Protein AF-A0A7J9H494-F1 (afdb_monomer)

Mean predicted aligned error: 7.49 Å

Secondary structure (DSSP, 8-state):
-HHHHHHH--S--EEEEEGGGS-HHHHHHHHHHHHHHT-EEEEE--PPPTTSPPPSSHHHHHHHHHHTTHHHHS-TT--EEEEE-TT----S-HHHHHH---TT-SEEEPPPP---GGGGGG-GGGSHHHHHHHTTS-TT--SSS-S---TTEEEEEHHHHHHTTHHHHHHHHHHHHTTSTTS-SSTTT-

Structure (mmCIF, N/CA/C/O backbone):
data_AF-A0A7J9H494-F1
#
_entry.id   AF-A0A7J9H494-F1
#
loop_
_atom_site.group_PDB
_atom_site.id
_atom_site.type_symbol
_atom_site.label_atom_id
_atom_site.label_alt_id
_atom_site.label_comp_id
_atom_site.label_asym_id
_atom_site.label_entity_id
_atom_site.label_seq_id
_atom_site.pdbx_PDB_ins_code
_atom_site.Cartn_x
_atom_site.Cartn_y
_atom_site.Cartn_z
_atom_site.occupancy
_atom_site.B_iso_or_equiv
_atom_site.auth_seq_id
_atom_site.auth_comp_id
_atom_site.auth_asym_id
_atom_site.auth_atom_id
_atom_site.pdbx_PDB_model_num
ATOM 1 N N . MET A 1 1 ? 9.469 -13.270 2.041 1.00 92.06 1 MET A N 1
ATOM 2 C CA . MET A 1 1 ? 8.081 -12.801 2.213 1.00 92.06 1 MET A CA 1
ATOM 3 C C . MET A 1 1 ? 7.012 -13.822 1.778 1.00 92.06 1 MET A C 1
ATOM 5 O O . MET A 1 1 ? 6.398 -14.398 2.661 1.00 92.06 1 MET A O 1
ATOM 9 N N . ILE A 1 2 ? 6.796 -14.127 0.485 1.00 93.00 2 ILE A N 1
ATOM 10 C CA . ILE A 1 2 ? 5.638 -14.951 0.027 1.00 93.00 2 ILE A CA 1
ATOM 11 C C . ILE A 1 2 ? 5.542 -16.316 0.732 1.00 93.00 2 ILE A C 1
ATOM 13 O O . ILE A 1 2 ? 4.542 -16.625 1.373 1.00 93.00 2 ILE A O 1
ATOM 17 N N . LEU A 1 3 ? 6.609 -17.118 0.666 1.00 93.19 3 LEU A N 1
ATOM 18 C CA . LEU A 1 3 ? 6.619 -18.462 1.256 1.00 93.19 3 LEU A CA 1
ATOM 19 C C . LEU A 1 3 ? 6.460 -18.453 2.773 1.00 93.19 3 LEU A C 1
ATOM 21 O O . LEU A 1 3 ? 5.905 -19.389 3.337 1.00 93.19 3 LEU A O 1
ATOM 25 N N . SER A 1 4 ? 6.973 -17.423 3.447 1.00 94.25 4 SER A N 1
ATOM 26 C CA . SER A 1 4 ? 6.848 -17.335 4.897 1.00 94.25 4 SER A CA 1
ATOM 27 C C . SER A 1 4 ? 5.428 -16.966 5.320 1.00 94.25 4 SER A C 1
ATOM 29 O O . SER A 1 4 ? 4.974 -17.478 6.332 1.00 94.25 4 SER A O 1
ATOM 31 N N . VAL A 1 5 ? 4.683 -16.191 4.525 1.00 94.31 5 VAL A N 1
ATOM 32 C CA . VAL A 1 5 ? 3.241 -15.991 4.748 1.00 94.31 5 VAL A CA 1
ATOM 33 C C . VAL A 1 5 ? 2.483 -17.307 4.570 1.00 94.31 5 VAL A C 1
ATOM 35 O O . VAL A 1 5 ? 1.799 -17.736 5.491 1.00 94.31 5 VAL A O 1
ATOM 38 N N . LEU A 1 6 ? 2.667 -17.989 3.433 1.00 93.75 6 LEU A N 1
ATOM 39 C CA . LEU A 1 6 ? 1.930 -19.220 3.109 1.00 93.75 6 LEU A CA 1
ATOM 40 C C . LEU A 1 6 ? 2.187 -20.366 4.096 1.00 93.75 6 LEU A C 1
ATOM 42 O O . LEU A 1 6 ? 1.304 -21.175 4.340 1.00 93.75 6 LEU A O 1
ATOM 46 N N . LYS A 1 7 ? 3.381 -20.431 4.695 1.00 93.62 7 LYS A N 1
ATOM 47 C CA . LYS A 1 7 ? 3.702 -21.436 5.720 1.00 93.62 7 LYS A CA 1
ATOM 48 C C . LYS A 1 7 ? 3.013 -21.195 7.064 1.00 93.62 7 LYS A C 1
ATOM 50 O O . LYS A 1 7 ? 2.885 -22.144 7.828 1.00 93.62 7 LYS A O 1
ATOM 55 N N . ASN A 1 8 ? 2.640 -19.953 7.372 1.00 93.69 8 ASN A N 1
ATOM 56 C CA . ASN A 1 8 ? 2.115 -19.566 8.686 1.00 93.69 8 ASN A CA 1
ATOM 57 C C . ASN A 1 8 ? 0.618 -19.226 8.668 1.00 93.69 8 ASN A C 1
ATOM 59 O O . ASN A 1 8 ? 0.068 -18.910 9.717 1.00 93.69 8 ASN A O 1
ATOM 63 N N . THR A 1 9 ? -0.046 -19.279 7.510 1.00 91.38 9 THR A N 1
ATOM 64 C CA . THR A 1 9 ? -1.485 -19.019 7.395 1.00 91.38 9 THR A CA 1
ATOM 65 C C . THR A 1 9 ? -2.212 -20.205 6.778 1.00 91.38 9 THR A C 1
ATOM 67 O O . THR A 1 9 ? -1.722 -20.839 5.847 1.00 91.38 9 THR A O 1
ATOM 70 N N . HIS A 1 10 ? -3.404 -20.491 7.295 1.00 88.44 10 HIS A N 1
ATOM 71 C CA . HIS A 1 10 ? -4.303 -21.514 6.754 1.00 88.44 10 HIS A CA 1
ATOM 72 C C . HIS A 1 10 ? -5.403 -20.922 5.862 1.00 88.44 10 HIS A C 1
ATOM 74 O O . HIS A 1 10 ? -6.232 -21.656 5.326 1.00 88.44 10 HIS A O 1
ATOM 80 N N . ARG A 1 11 ? -5.441 -19.592 5.722 1.00 91.94 11 ARG A N 1
ATOM 81 C CA . ARG A 1 11 ? -6.441 -18.878 4.924 1.00 91.94 11 ARG A CA 1
ATOM 82 C C . ARG A 1 11 ? -5.999 -18.786 3.460 1.00 91.94 11 ARG A C 1
ATOM 84 O O . ARG A 1 11 ? -4.798 -18.747 3.195 1.00 91.94 11 ARG A O 1
ATOM 91 N N . PRO A 1 12 ? -6.939 -18.705 2.501 1.00 92.75 12 PRO A N 1
ATOM 92 C CA . PRO A 1 12 ? -6.588 -18.406 1.119 1.00 92.75 12 PRO A CA 1
ATOM 93 C C . PRO A 1 12 ? -5.947 -17.015 1.038 1.00 92.75 12 PRO A C 1
ATOM 95 O O . PRO A 1 12 ? -6.498 -16.033 1.538 1.00 92.75 12 PRO A O 1
ATOM 98 N N . VAL A 1 13 ? -4.777 -16.932 0.404 1.00 94.56 13 VAL A N 1
ATOM 99 C CA . VAL A 1 13 ? -4.024 -15.682 0.245 1.00 94.56 13 VAL A CA 1
ATOM 100 C C . VAL A 1 13 ? -3.991 -15.288 -1.223 1.00 94.56 13 VAL A C 1
ATOM 102 O O . VAL A 1 13 ? -3.640 -16.098 -2.083 1.00 94.56 13 VAL A O 1
ATOM 105 N N . LYS A 1 14 ? -4.291 -14.014 -1.493 1.00 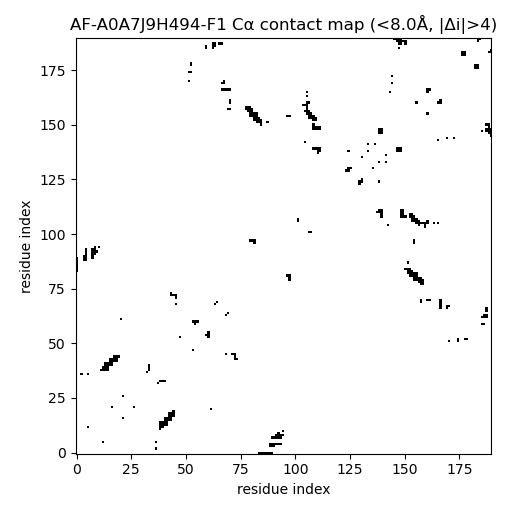95.81 14 LYS A N 1
ATOM 106 C CA . LYS A 1 14 ? -4.104 -13.392 -2.805 1.00 95.81 14 LYS A CA 1
ATOM 107 C C . LYS A 1 14 ? -3.047 -12.292 -2.733 1.00 95.81 14 LYS A C 1
ATOM 109 O O . LYS A 1 14 ? -3.189 -11.345 -1.960 1.00 95.81 14 LYS A O 1
ATOM 114 N N . PHE A 1 15 ? -2.005 -12.394 -3.555 1.00 96.00 15 PHE A N 1
ATOM 115 C CA . PHE A 1 15 ? -0.933 -11.401 -3.629 1.00 96.00 15 PHE A CA 1
ATOM 116 C C . PHE A 1 15 ? -1.165 -10.383 -4.745 1.00 96.00 15 PHE A C 1
ATOM 118 O O . PHE A 1 15 ? -1.493 -10.727 -5.878 1.00 96.00 15 PHE A O 1
ATOM 125 N N . TRP A 1 16 ? -0.917 -9.114 -4.443 1.00 95.62 16 TRP A N 1
ATOM 126 C CA . TRP A 1 16 ? -1.048 -8.018 -5.396 1.00 95.62 16 TRP A CA 1
ATOM 127 C C . TRP A 1 16 ? 0.318 -7.391 -5.648 1.00 95.62 16 TRP A C 1
ATOM 129 O O . TRP A 1 16 ? 0.996 -6.984 -4.705 1.00 95.62 16 TRP A O 1
ATOM 139 N N . PHE A 1 17 ? 0.725 -7.289 -6.914 1.00 93.81 17 PHE A N 1
ATOM 140 C CA . PHE A 1 17 ? 2.024 -6.716 -7.268 1.00 93.81 17 PHE A CA 1
ATOM 141 C C . PHE A 1 17 ? 1.904 -5.572 -8.267 1.00 93.81 17 PHE A C 1
ATOM 143 O O . PHE A 1 17 ? 1.147 -5.643 -9.234 1.00 93.81 17 PHE A O 1
ATOM 150 N N . ILE A 1 18 ? 2.733 -4.542 -8.092 1.00 91.50 18 ILE A N 1
ATOM 151 C CA . ILE A 1 18 ? 2.778 -3.402 -9.009 1.00 91.50 18 ILE A CA 1
ATOM 152 C C . ILE A 1 18 ? 3.616 -3.765 -10.240 1.00 91.50 18 ILE A C 1
ATOM 154 O O . ILE A 1 18 ? 4.848 -3.812 -10.194 1.00 91.50 18 ILE A O 1
ATOM 158 N N . LYS A 1 19 ? 2.943 -3.982 -11.375 1.00 89.06 19 LYS A N 1
ATOM 159 C CA . LYS A 1 19 ? 3.520 -4.526 -12.621 1.00 89.06 19 LYS A CA 1
ATOM 160 C C . LYS A 1 19 ? 4.765 -3.783 -13.119 1.00 89.06 19 LYS A C 1
ATOM 162 O O . LYS A 1 19 ? 5.659 -4.405 -13.698 1.00 89.06 19 LYS A O 1
ATOM 167 N N . ASN A 1 20 ? 4.817 -2.465 -12.932 1.00 85.62 20 ASN A N 1
ATOM 168 C CA . ASN A 1 20 ? 5.851 -1.603 -13.515 1.00 85.62 20 ASN A CA 1
ATOM 169 C C . ASN A 1 20 ? 7.222 -1.757 -12.838 1.00 85.62 20 ASN A C 1
ATOM 171 O O . ASN A 1 20 ? 8.236 -1.452 -13.460 1.00 85.62 20 ASN A O 1
ATOM 175 N N . TYR A 1 21 ? 7.265 -2.252 -11.598 1.00 83.94 21 TYR A N 1
ATOM 176 C CA . TYR A 1 21 ? 8.503 -2.347 -10.812 1.00 83.94 21 TYR A CA 1
ATOM 177 C C . TYR A 1 21 ? 9.030 -3.775 -10.666 1.00 83.94 21 TYR A C 1
ATOM 179 O O . TYR A 1 21 ? 10.097 -3.975 -10.091 1.00 83.94 21 TYR A O 1
ATOM 187 N N . LEU A 1 22 ? 8.322 -4.758 -11.224 1.00 87.50 22 LEU A N 1
ATOM 188 C CA . LEU A 1 22 ? 8.775 -6.142 -11.276 1.00 87.50 22 LEU A CA 1
ATOM 189 C C . LEU A 1 22 ? 9.696 -6.382 -12.477 1.00 87.50 22 LEU A C 1
ATOM 191 O O . LEU A 1 22 ? 9.384 -5.975 -13.604 1.00 87.50 22 LEU A O 1
ATOM 195 N N . SER A 1 23 ? 10.794 -7.101 -12.242 1.00 90.06 23 SER A N 1
ATOM 196 C CA . SER A 1 23 ? 11.699 -7.547 -13.301 1.00 90.06 23 SER A CA 1
ATOM 197 C C . SER A 1 23 ? 11.017 -8.595 -14.201 1.00 90.06 23 SER A C 1
ATOM 199 O O . SER A 1 23 ? 10.168 -9.349 -13.717 1.00 90.06 23 SER A O 1
ATOM 201 N N . PRO A 1 24 ? 11.359 -8.670 -15.504 1.00 91.50 24 PRO A N 1
ATOM 202 C CA . PRO A 1 24 ? 10.820 -9.700 -16.396 1.00 91.50 24 PRO A CA 1
ATOM 203 C C . PRO A 1 24 ? 11.012 -11.135 -15.870 1.00 91.50 24 PRO A C 1
ATOM 205 O O . PRO A 1 24 ? 10.011 -11.840 -15.788 1.00 91.50 24 PRO A O 1
ATOM 208 N N . PRO A 1 25 ? 12.200 -11.534 -15.359 1.00 93.50 25 PRO A N 1
ATOM 209 C CA . PRO A 1 25 ? 12.386 -12.882 -14.817 1.00 93.50 25 PRO A CA 1
ATOM 210 C C . PRO A 1 25 ? 11.428 -13.212 -13.670 1.00 93.50 25 PRO A C 1
ATOM 212 O O . PRO A 1 25 ? 10.941 -14.330 -13.559 1.00 93.50 25 PRO A O 1
ATOM 215 N N . PHE A 1 26 ? 11.119 -12.235 -12.812 1.00 91.75 26 PHE A N 1
ATOM 216 C CA . PHE A 1 26 ? 10.181 -12.461 -11.717 1.00 91.75 26 PHE A CA 1
ATOM 217 C C . PHE A 1 26 ? 8.746 -12.643 -12.225 1.00 91.75 26 PHE A C 1
ATOM 219 O O . PHE A 1 26 ? 8.021 -13.494 -11.716 1.00 91.75 26 PHE A O 1
ATOM 226 N N . LYS A 1 27 ? 8.340 -11.894 -13.260 1.00 91.75 27 LYS A N 1
ATOM 227 C CA . LYS A 1 27 ? 7.020 -12.054 -13.895 1.00 91.75 27 LYS A CA 1
ATOM 228 C C . LYS A 1 27 ? 6.842 -13.442 -14.503 1.00 91.75 27 LYS A C 1
ATOM 230 O O . LYS A 1 27 ? 5.736 -13.967 -14.441 1.00 91.75 27 LYS A O 1
ATOM 235 N N . ASP A 1 28 ? 7.917 -14.022 -15.025 1.00 93.19 28 ASP A N 1
ATOM 236 C CA . ASP A 1 28 ? 7.893 -15.367 -15.594 1.00 93.19 28 ASP A CA 1
ATOM 237 C C . ASP A 1 28 ? 7.813 -16.443 -14.500 1.00 93.19 28 ASP A C 1
ATOM 239 O O . ASP A 1 28 ? 7.166 -17.464 -14.699 1.00 93.19 28 ASP A O 1
ATOM 243 N N . VAL A 1 29 ? 8.396 -16.203 -13.318 1.00 94.25 29 VAL A N 1
ATOM 244 C CA . VAL A 1 29 ? 8.440 -17.171 -12.204 1.00 94.25 29 VAL A CA 1
ATOM 245 C C . VAL A 1 29 ? 7.168 -17.180 -11.343 1.00 94.25 29 VAL A C 1
ATOM 247 O O . VAL A 1 29 ? 6.751 -18.253 -10.904 1.00 94.25 29 VAL A O 1
ATOM 250 N N . ILE A 1 30 ? 6.515 -16.032 -11.110 1.00 94.12 30 ILE A N 1
ATOM 251 C CA . ILE A 1 30 ? 5.304 -15.953 -10.260 1.00 94.12 30 ILE A CA 1
ATOM 252 C C . ILE A 1 30 ? 4.212 -16.971 -10.656 1.00 94.12 30 ILE A C 1
ATOM 254 O O . ILE A 1 30 ? 3.706 -17.634 -9.752 1.00 94.12 30 ILE A O 1
ATOM 258 N N . PRO A 1 31 ? 3.850 -17.167 -11.944 1.00 95.12 31 PRO A N 1
ATOM 259 C CA . PRO A 1 31 ? 2.843 -18.159 -12.331 1.00 95.12 31 PRO A CA 1
ATOM 260 C C . PRO A 1 31 ? 3.217 -19.599 -11.951 1.00 95.12 31 PRO A C 1
ATOM 262 O O . PRO A 1 31 ? 2.344 -20.429 -11.693 1.00 95.12 31 PRO A O 1
ATOM 265 N N . HIS A 1 32 ? 4.511 -19.931 -11.943 1.00 95.19 32 HIS A N 1
ATOM 266 C CA . HIS A 1 32 ? 4.982 -21.241 -11.490 1.00 95.19 32 HIS A CA 1
ATOM 267 C C . HIS A 1 32 ? 4.875 -21.357 -9.971 1.00 95.19 32 HIS A C 1
ATOM 269 O O . HIS A 1 32 ? 4.309 -22.333 -9.487 1.00 95.19 32 HIS A O 1
ATOM 275 N N . MET A 1 33 ? 5.301 -20.324 -9.237 1.00 93.94 33 MET A N 1
ATOM 276 C CA . MET A 1 33 ? 5.156 -20.277 -7.780 1.00 93.94 33 MET A CA 1
ATOM 277 C C . MET A 1 33 ? 3.689 -20.362 -7.339 1.00 93.94 33 MET A C 1
ATOM 279 O O . MET A 1 33 ? 3.374 -21.093 -6.409 1.00 93.94 33 MET A O 1
ATOM 283 N N . ALA A 1 34 ? 2.783 -19.652 -8.011 1.00 95.19 34 ALA A N 1
ATOM 284 C CA . ALA A 1 34 ? 1.354 -19.660 -7.703 1.00 95.19 34 ALA A CA 1
ATOM 285 C C . ALA A 1 34 ? 0.745 -21.066 -7.815 1.00 95.19 34 ALA A C 1
ATOM 287 O O . ALA A 1 34 ? -0.018 -21.481 -6.945 1.00 95.19 34 ALA A O 1
ATOM 288 N N . ARG A 1 35 ? 1.135 -21.827 -8.848 1.00 94.44 35 ARG A N 1
ATOM 289 C CA . ARG A 1 35 ? 0.690 -23.215 -9.051 1.00 94.44 35 ARG A CA 1
ATOM 290 C C . ARG A 1 35 ? 1.298 -24.190 -8.049 1.00 94.44 35 ARG A C 1
ATOM 292 O O . ARG A 1 35 ? 0.606 -25.095 -7.604 1.00 94.44 35 ARG A O 1
ATOM 299 N N . GLU A 1 36 ? 2.574 -24.019 -7.718 1.00 94.44 36 GLU A N 1
ATOM 300 C CA . GLU A 1 36 ? 3.287 -24.905 -6.792 1.00 94.44 36 GLU A CA 1
ATOM 301 C C . GLU A 1 36 ? 2.830 -24.711 -5.341 1.00 94.44 36 GLU A C 1
ATOM 303 O O . GLU A 1 36 ? 2.611 -25.684 -4.625 1.00 94.44 36 GLU A O 1
ATOM 308 N N . TYR A 1 37 ? 2.651 -23.458 -4.917 1.00 92.81 37 TYR A N 1
ATOM 309 C CA . TYR A 1 37 ? 2.313 -23.107 -3.536 1.00 92.81 37 TYR A CA 1
ATOM 310 C C . TYR A 1 37 ? 0.823 -22.806 -3.315 1.00 92.81 37 TYR A C 1
ATOM 312 O O . TYR A 1 37 ? 0.431 -22.532 -2.184 1.00 92.81 37 TYR A O 1
ATOM 320 N N . GLY A 1 38 ? -0.002 -22.855 -4.366 1.00 92.44 38 GLY A N 1
ATOM 321 C CA . GLY A 1 38 ? -1.460 -22.749 -4.271 1.00 92.44 38 GLY A CA 1
ATOM 322 C C . GLY A 1 38 ? -1.968 -21.384 -3.803 1.00 92.44 38 GLY A C 1
ATOM 323 O O . GLY A 1 38 ? -2.803 -21.324 -2.905 1.00 92.44 38 GLY A O 1
ATOM 324 N N . PHE A 1 39 ? -1.471 -20.291 -4.388 1.00 95.06 39 PHE A N 1
ATOM 325 C CA . PHE A 1 39 ? -1.939 -18.933 -4.083 1.00 95.06 39 PHE A CA 1
ATOM 326 C C . PHE A 1 39 ? -2.391 -18.187 -5.336 1.00 95.06 39 PHE A C 1
ATOM 328 O O . PHE A 1 39 ? -1.846 -18.385 -6.422 1.00 95.06 39 PHE A O 1
ATOM 335 N N . ASP A 1 40 ? -3.328 -17.259 -5.161 1.00 95.19 40 ASP A N 1
ATOM 336 C CA . ASP A 1 40 ? -3.762 -16.374 -6.237 1.00 95.19 40 ASP A CA 1
ATOM 337 C C . ASP A 1 40 ? -2.889 -15.125 -6.297 1.00 95.19 40 ASP A C 1
ATOM 339 O O . ASP A 1 40 ? -2.391 -14.625 -5.283 1.00 95.19 40 ASP A O 1
ATOM 343 N N . TYR A 1 41 ? -2.722 -14.561 -7.488 1.00 95.88 41 TYR A N 1
ATOM 344 C CA . TYR A 1 41 ? -2.044 -13.282 -7.629 1.00 95.88 41 TYR A CA 1
ATOM 345 C C . TYR A 1 41 ? -2.656 -12.423 -8.722 1.00 95.88 41 TYR A C 1
ATOM 347 O O . TYR A 1 41 ? -3.287 -12.916 -9.654 1.00 95.88 41 TYR A O 1
ATOM 355 N N . GLU A 1 42 ? -2.434 -11.118 -8.617 1.00 95.62 42 GLU A N 1
ATOM 356 C CA . GLU A 1 42 ? -2.842 -10.171 -9.643 1.00 95.62 42 GLU A CA 1
ATOM 357 C C . GLU A 1 42 ? -1.807 -9.054 -9.805 1.00 95.62 42 GLU A C 1
ATOM 359 O O . GLU A 1 42 ? -1.212 -8.561 -8.840 1.00 95.62 42 GLU A O 1
ATOM 364 N N . LEU A 1 43 ? -1.558 -8.680 -11.061 1.00 94.31 43 LEU A N 1
ATOM 365 C CA . LEU A 1 43 ? -0.628 -7.614 -11.413 1.00 94.31 43 LEU A CA 1
ATOM 366 C C . LEU A 1 43 ? -1.406 -6.327 -11.658 1.00 94.31 43 LEU A C 1
ATOM 368 O O . LEU A 1 43 ? -2.037 -6.16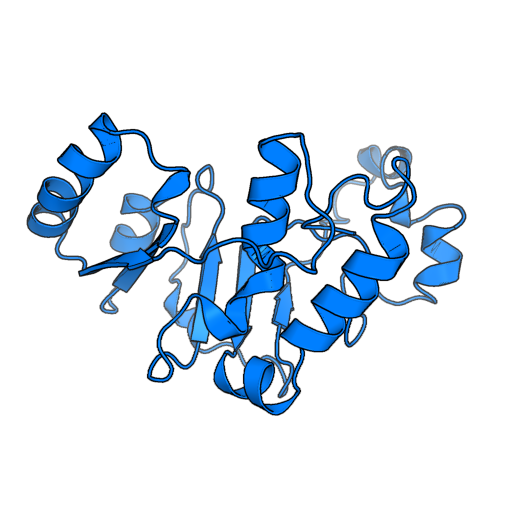4 -12.700 1.00 94.31 43 LEU A O 1
ATOM 372 N N . ILE A 1 44 ? -1.298 -5.393 -10.724 1.00 94.00 44 ILE A N 1
ATOM 373 C CA . ILE A 1 44 ? -1.967 -4.096 -10.789 1.00 94.00 44 ILE A CA 1
ATOM 374 C C . ILE A 1 44 ? -1.031 -3.023 -11.322 1.00 94.00 44 ILE A C 1
ATOM 376 O O . ILE A 1 44 ? 0.198 -3.089 -11.205 1.00 94.00 44 ILE A O 1
ATOM 380 N N . THR A 1 45 ? -1.618 -2.018 -11.953 1.00 92.62 45 THR A N 1
ATOM 381 C CA . THR A 1 45 ? -0.888 -0.855 -12.436 1.00 92.62 45 THR A CA 1
ATOM 382 C C . THR A 1 45 ? -1.819 0.339 -12.479 1.00 92.62 45 THR A C 1
ATOM 384 O O . THR A 1 45 ? -2.997 0.214 -12.801 1.00 92.62 45 THR A O 1
ATOM 387 N N . TYR A 1 46 ? -1.271 1.501 -12.163 1.00 92.00 46 TYR A N 1
ATOM 388 C CA . TYR A 1 46 ? -1.957 2.771 -12.300 1.00 92.00 46 TYR A CA 1
ATOM 389 C C . TYR A 1 46 ? -0.994 3.752 -12.950 1.00 92.00 46 TYR A C 1
ATOM 391 O O . TYR A 1 46 ? 0.209 3.718 -12.688 1.00 92.00 46 TYR A O 1
ATOM 399 N N . ARG A 1 47 ? -1.498 4.593 -13.851 1.00 91.06 47 ARG A N 1
ATOM 400 C CA . ARG A 1 47 ? -0.669 5.597 -14.514 1.00 91.06 47 ARG A CA 1
ATOM 401 C C . ARG A 1 47 ? -0.604 6.837 -13.635 1.00 91.06 47 ARG A C 1
ATOM 403 O O . ARG A 1 47 ? -1.638 7.351 -13.226 1.00 91.06 47 ARG A O 1
ATOM 410 N N . TRP A 1 48 ? 0.604 7.356 -13.424 1.00 91.50 48 TRP A N 1
ATOM 411 C CA . TRP A 1 48 ? 0.794 8.618 -12.710 1.00 91.50 48 TRP A CA 1
ATOM 412 C C . TRP A 1 48 ? -0.017 9.753 -13.373 1.00 91.50 48 TRP A C 1
ATOM 414 O O . TRP A 1 48 ? 0.196 10.007 -14.569 1.00 91.50 48 TRP A O 1
ATOM 424 N N . PRO A 1 49 ? -0.926 10.431 -12.646 1.00 92.12 49 PRO A N 1
ATOM 425 C CA . PRO A 1 49 ? -1.755 11.495 -13.208 1.00 92.12 49 PRO A CA 1
ATOM 426 C C . PRO A 1 49 ? -0.926 12.675 -13.719 1.00 92.12 49 PRO A C 1
ATOM 428 O O . PRO A 1 49 ? 0.103 13.022 -13.151 1.00 92.12 49 PRO A O 1
ATOM 431 N N . THR A 1 50 ? -1.370 13.330 -14.792 1.00 89.81 50 THR A N 1
ATOM 432 C CA . THR A 1 50 ? -0.627 14.452 -15.394 1.00 89.81 50 THR A CA 1
ATOM 433 C C . THR A 1 50 ? -0.557 15.690 -14.503 1.00 89.81 50 THR A C 1
ATOM 435 O O . THR A 1 50 ? 0.400 16.447 -14.622 1.00 89.81 50 THR A O 1
ATOM 438 N N . TRP A 1 51 ? -1.547 15.878 -13.631 1.00 89.75 51 TRP A N 1
ATOM 439 C CA . TRP A 1 51 ? -1.674 17.025 -12.731 1.00 89.75 51 TRP A CA 1
ATOM 440 C C . TRP A 1 51 ? -0.892 16.879 -11.420 1.00 89.75 51 TRP A C 1
ATOM 442 O O . TRP A 1 51 ? -0.706 17.872 -10.730 1.00 89.75 51 TRP A O 1
ATOM 452 N N . LEU A 1 52 ? -0.454 15.666 -11.072 1.00 91.00 52 LEU A N 1
ATOM 453 C CA . LEU A 1 52 ? 0.257 15.387 -9.826 1.00 91.00 52 LEU A CA 1
ATOM 454 C C . LEU A 1 52 ? 1.767 15.538 -10.042 1.00 91.00 52 LEU A C 1
ATOM 456 O O . LEU A 1 52 ? 2.320 14.928 -10.966 1.00 91.00 52 LEU A O 1
ATOM 460 N N . HIS A 1 53 ? 2.445 16.286 -9.175 1.00 88.31 53 HIS A N 1
ATOM 461 C CA . HIS A 1 53 ? 3.875 16.560 -9.266 1.00 88.31 53 HIS A CA 1
ATOM 462 C C . HIS A 1 53 ? 4.694 15.269 -9.395 1.00 88.31 53 HIS A C 1
ATOM 464 O O . HIS A 1 53 ? 4.650 14.383 -8.537 1.00 88.31 53 HIS A O 1
ATOM 470 N N . LYS A 1 54 ? 5.445 15.140 -10.491 1.00 87.56 54 LYS A N 1
ATOM 471 C CA . LYS A 1 54 ? 6.201 13.923 -10.804 1.00 87.56 54 LYS A CA 1
ATOM 472 C C . LYS A 1 54 ? 7.515 13.892 -10.037 1.00 87.56 54 LYS A C 1
ATOM 474 O O . LYS A 1 54 ? 8.237 14.880 -9.986 1.00 87.56 54 LYS A O 1
ATOM 479 N N . GLN A 1 55 ? 7.859 12.718 -9.521 1.00 86.00 55 GLN A N 1
ATOM 480 C CA . GLN A 1 55 ? 9.199 12.448 -9.009 1.00 86.00 55 GLN A CA 1
ATOM 481 C C . GLN A 1 55 ? 10.101 11.960 -10.148 1.00 86.00 55 GLN A C 1
ATOM 483 O O . GLN A 1 55 ? 9.659 11.210 -11.018 1.00 86.00 55 GLN A O 1
ATOM 488 N N . THR A 1 56 ? 11.361 12.387 -10.141 1.00 85.50 56 THR A N 1
ATOM 489 C CA . THR A 1 56 ? 12.389 11.952 -11.101 1.00 85.50 56 THR A CA 1
ATOM 490 C C . THR A 1 56 ? 13.100 10.684 -10.631 1.00 85.50 56 THR A C 1
ATOM 492 O O . THR A 1 56 ? 13.451 9.826 -11.438 1.00 85.50 56 THR A O 1
ATOM 495 N N . GLU A 1 57 ? 13.280 10.539 -9.320 1.00 86.56 57 GLU A N 1
ATOM 496 C CA . GLU A 1 57 ? 13.968 9.405 -8.717 1.00 86.56 57 GLU A CA 1
ATOM 497 C C . GLU A 1 57 ? 13.057 8.177 -8.602 1.00 86.56 57 GLU A C 1
ATOM 499 O O . GLU A 1 57 ? 11.992 8.218 -7.980 1.00 86.56 57 GLU A O 1
ATOM 504 N N . LYS A 1 58 ? 13.513 7.041 -9.145 1.00 84.94 58 LYS A N 1
ATOM 505 C CA . LYS A 1 58 ? 12.759 5.776 -9.157 1.00 84.94 58 LYS A CA 1
ATOM 506 C C . LYS A 1 58 ? 12.301 5.343 -7.761 1.00 84.94 58 LYS A C 1
ATOM 508 O O . LYS A 1 58 ? 11.188 4.843 -7.620 1.00 84.94 58 LYS A O 1
ATOM 513 N N . GLN A 1 59 ? 13.132 5.547 -6.741 1.00 81.62 59 GLN A N 1
ATOM 514 C CA . GLN A 1 59 ? 12.820 5.169 -5.364 1.00 81.62 59 GLN A CA 1
ATOM 515 C C . GLN A 1 59 ? 11.660 5.989 -4.786 1.00 81.62 59 GLN A C 1
ATOM 517 O O . GLN A 1 59 ? 10.706 5.406 -4.271 1.00 81.62 59 GLN A O 1
ATOM 522 N N . ARG A 1 60 ? 11.661 7.316 -4.976 1.00 84.06 60 ARG A N 1
ATOM 523 C CA . ARG A 1 60 ? 10.555 8.189 -4.541 1.00 84.06 60 ARG A CA 1
ATOM 524 C C . ARG A 1 60 ? 9.255 7.885 -5.276 1.00 84.06 60 ARG A C 1
ATOM 526 O O . ARG A 1 60 ? 8.184 7.946 -4.678 1.00 84.06 60 ARG A O 1
ATOM 533 N N . ILE A 1 61 ? 9.339 7.500 -6.553 1.00 87.25 61 ILE A N 1
ATOM 534 C CA . ILE A 1 61 ? 8.166 7.030 -7.294 1.00 87.25 61 ILE A CA 1
ATOM 535 C C . ILE A 1 61 ? 7.605 5.761 -6.631 1.00 87.25 61 ILE A C 1
ATOM 537 O O . ILE A 1 61 ? 6.410 5.712 -6.353 1.00 87.25 61 ILE A O 1
ATOM 541 N N . ILE A 1 62 ? 8.438 4.752 -6.338 1.00 85.88 62 ILE A N 1
ATOM 542 C CA . ILE A 1 62 ? 7.990 3.509 -5.679 1.00 85.88 62 ILE A CA 1
ATOM 543 C C . ILE A 1 62 ? 7.296 3.818 -4.350 1.00 85.88 62 ILE A C 1
ATOM 545 O O . ILE A 1 62 ? 6.204 3.309 -4.109 1.00 85.88 62 ILE A O 1
ATOM 549 N N . TRP A 1 63 ? 7.881 4.691 -3.529 1.00 85.38 63 TRP A N 1
ATOM 550 C CA . TRP A 1 63 ? 7.285 5.145 -2.272 1.00 85.38 63 TRP A CA 1
ATOM 551 C C . TRP A 1 63 ? 5.911 5.783 -2.464 1.00 85.38 63 TRP A C 1
ATOM 553 O O . TRP A 1 63 ? 4.966 5.446 -1.756 1.00 85.38 63 TRP A O 1
ATOM 563 N N . ALA A 1 64 ? 5.752 6.625 -3.482 1.00 87.31 64 ALA A N 1
ATOM 564 C CA . ALA A 1 64 ? 4.472 7.262 -3.762 1.00 87.31 64 ALA A CA 1
ATOM 565 C C . ALA A 1 64 ? 3.400 6.253 -4.179 1.00 87.31 64 ALA A C 1
ATOM 567 O O . ALA A 1 64 ? 2.255 6.357 -3.743 1.00 87.31 64 ALA A O 1
ATOM 568 N N . TYR A 1 65 ? 3.772 5.231 -4.955 1.00 88.75 65 TYR A N 1
ATOM 569 C CA . TYR A 1 65 ? 2.849 4.154 -5.312 1.00 88.75 65 TYR A CA 1
ATOM 570 C C . TYR A 1 65 ? 2.404 3.306 -4.119 1.00 88.75 65 TYR A C 1
ATOM 572 O O . TYR A 1 65 ? 1.320 2.731 -4.189 1.00 88.75 65 TYR A O 1
ATOM 580 N N . LYS A 1 66 ? 3.189 3.243 -3.034 1.00 87.25 66 LYS A N 1
ATOM 581 C CA . LYS A 1 66 ? 2.766 2.552 -1.810 1.00 87.25 66 LYS A CA 1
ATOM 582 C C . LYS A 1 66 ? 1.569 3.246 -1.149 1.00 87.25 66 LYS A C 1
ATOM 584 O O . LYS A 1 66 ? 0.770 2.559 -0.539 1.00 87.25 66 LYS A O 1
ATOM 589 N N . ILE A 1 67 ? 1.421 4.570 -1.269 1.00 87.56 67 ILE A N 1
ATOM 590 C CA . ILE A 1 67 ? 0.457 5.329 -0.450 1.00 87.56 67 ILE A CA 1
ATOM 591 C C . ILE A 1 67 ? -0.582 6.134 -1.248 1.00 87.56 67 ILE A C 1
ATOM 593 O O . ILE A 1 67 ? -1.76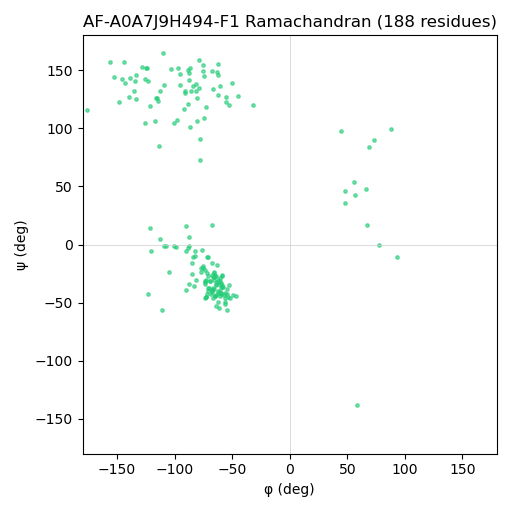2 6.114 -0.908 1.00 87.56 67 ILE A O 1
ATOM 597 N N . LEU A 1 68 ? -0.195 6.816 -2.332 1.00 89.88 68 LEU A N 1
ATOM 598 C CA . LEU A 1 68 ? -1.045 7.824 -2.991 1.00 89.88 68 LEU A CA 1
ATOM 599 C C . LEU A 1 68 ? -2.189 7.245 -3.836 1.00 8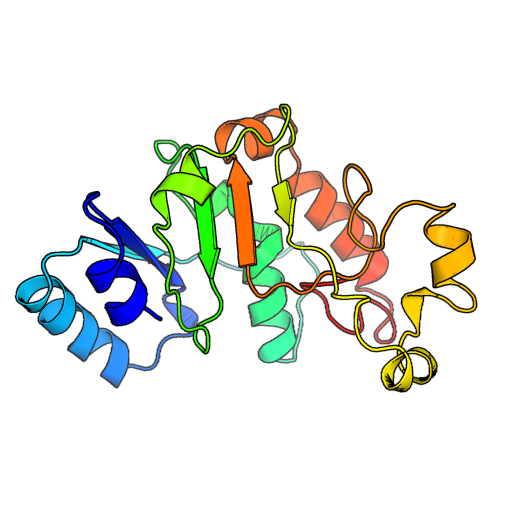9.88 68 LEU A C 1
ATOM 601 O O . LEU A 1 68 ? -3.120 7.970 -4.197 1.00 89.88 68 LEU A O 1
ATOM 605 N N . PHE A 1 69 ? -2.100 5.969 -4.207 1.00 92.25 69 PHE A N 1
ATOM 606 C CA . PHE A 1 69 ? -3.008 5.347 -5.175 1.00 92.25 69 PHE A CA 1
ATOM 607 C C . PHE A 1 69 ? -3.762 4.138 -4.614 1.00 92.25 69 PHE A C 1
ATOM 609 O O . PHE A 1 69 ? -4.342 3.383 -5.389 1.00 92.25 69 PHE A O 1
ATOM 616 N N . LEU A 1 70 ? -3.762 3.937 -3.292 1.00 92.06 70 LEU A N 1
ATOM 617 C CA . LEU A 1 70 ? -4.402 2.784 -2.643 1.00 92.06 70 LEU A CA 1
ATOM 618 C C . LEU A 1 70 ? -5.909 2.682 -2.945 1.00 92.06 70 LEU A C 1
ATOM 620 O O . LEU A 1 70 ? -6.434 1.594 -3.125 1.00 92.06 70 LEU A O 1
ATOM 624 N N . ASP A 1 71 ? -6.605 3.803 -3.072 1.00 92.00 71 ASP A N 1
ATOM 625 C CA . ASP A 1 71 ? -8.022 3.882 -3.441 1.00 92.00 71 ASP A CA 1
ATOM 626 C C . ASP A 1 71 ? -8.317 3.421 -4.878 1.00 92.00 71 ASP A C 1
ATOM 628 O O . ASP A 1 71 ? -9.354 2.791 -5.103 1.00 92.00 71 ASP A O 1
ATOM 632 N N . VAL A 1 72 ? -7.420 3.718 -5.827 1.00 93.31 72 VAL A N 1
ATOM 633 C CA . VAL A 1 72 ? -7.648 3.552 -7.279 1.00 93.31 72 VAL A CA 1
ATOM 634 C C . VAL A 1 72 ? -6.926 2.360 -7.908 1.00 93.31 72 VAL A C 1
ATOM 636 O O . VAL A 1 72 ? -7.335 1.894 -8.967 1.00 93.31 72 VAL A O 1
ATOM 639 N N . ILE A 1 73 ? -5.838 1.874 -7.304 1.00 93.81 73 ILE A N 1
ATOM 640 C CA . ILE A 1 73 ? -5.011 0.806 -7.889 1.00 93.81 73 ILE A CA 1
ATOM 641 C C . ILE A 1 73 ? -5.647 -0.585 -7.733 1.00 93.81 73 ILE A C 1
ATOM 643 O O . ILE A 1 73 ? -5.342 -1.491 -8.507 1.00 93.81 73 ILE A O 1
ATOM 647 N N . PHE A 1 74 ? -6.529 -0.750 -6.745 1.00 95.25 74 PHE A N 1
ATOM 648 C CA . PHE A 1 74 ? -7.230 -1.997 -6.450 1.00 95.25 74 PHE A CA 1
ATOM 649 C C . PHE A 1 74 ? -8.682 -1.960 -6.946 1.00 95.25 74 PHE A C 1
ATOM 651 O O . PHE A 1 74 ? -9.301 -0.891 -6.940 1.00 95.25 74 PHE A O 1
ATOM 658 N N . PRO A 1 75 ? -9.274 -3.115 -7.309 1.00 94.19 75 PRO A N 1
ATOM 659 C CA . PRO A 1 75 ? -10.679 -3.180 -7.698 1.00 94.19 75 PRO A CA 1
ATOM 660 C C . PRO A 1 75 ? -11.613 -2.768 -6.551 1.00 94.19 75 PRO A C 1
ATOM 662 O O . PRO A 1 75 ? -11.281 -2.892 -5.368 1.00 94.19 75 PRO A O 1
ATOM 665 N N . LEU A 1 76 ? -12.812 -2.296 -6.903 1.00 92.31 76 LEU A N 1
ATOM 666 C CA . LEU A 1 76 ? -13.813 -1.844 -5.928 1.00 92.31 76 LEU A CA 1
ATOM 667 C C . LEU A 1 76 ? -14.319 -2.971 -5.020 1.00 92.31 76 LEU A C 1
ATOM 669 O O . LEU A 1 76 ? -14.681 -2.708 -3.881 1.00 92.31 76 LEU A O 1
ATOM 673 N N . SER A 1 77 ? -14.286 -4.216 -5.499 1.00 93.94 77 SER A N 1
ATOM 674 C CA . SER A 1 77 ? -14.675 -5.404 -4.733 1.00 93.94 77 SER A CA 1
ATOM 675 C C . SER A 1 77 ? -13.694 -5.773 -3.616 1.00 93.94 77 SER A C 1
ATOM 677 O O . SER A 1 77 ? -13.991 -6.661 -2.827 1.00 93.94 77 SER A O 1
ATOM 679 N N . LEU A 1 78 ? -12.505 -5.159 -3.572 1.00 94.81 78 LEU A N 1
ATOM 680 C CA . LEU A 1 78 ? -11.518 -5.424 -2.532 1.00 94.81 78 LEU A CA 1
ATOM 681 C C . LEU A 1 78 ? -11.754 -4.498 -1.338 1.00 94.81 78 LEU A C 1
ATOM 683 O O . LEU A 1 78 ? -11.694 -3.274 -1.479 1.00 94.81 78 LEU A O 1
ATOM 687 N N . GLU A 1 79 ? -11.996 -5.100 -0.175 1.00 93.62 79 GLU A N 1
ATOM 688 C CA . GLU A 1 79 ? -12.367 -4.381 1.049 1.00 93.62 79 GLU A CA 1
ATOM 689 C C . GLU A 1 79 ? -11.164 -3.979 1.904 1.00 93.62 79 GLU A C 1
ATOM 691 O O . GLU A 1 79 ? -11.133 -2.884 2.456 1.00 93.62 79 GLU A O 1
ATOM 696 N N . LYS A 1 80 ? -10.151 -4.845 2.013 1.00 94.31 80 LYS A N 1
ATOM 697 C CA . LYS A 1 80 ? -8.995 -4.637 2.894 1.00 94.31 80 LYS A CA 1
ATOM 698 C C . LYS A 1 80 ? -7.726 -5.218 2.278 1.00 94.31 80 LYS A C 1
ATOM 700 O O . LYS A 1 80 ? -7.764 -6.276 1.649 1.00 94.31 80 LYS A O 1
ATOM 705 N N . VAL A 1 81 ? -6.603 -4.527 2.466 1.00 94.88 81 VAL A N 1
ATOM 706 C CA . VAL A 1 81 ? -5.274 -4.923 1.978 1.00 94.88 81 VAL A CA 1
ATOM 707 C C . VAL A 1 81 ? -4.248 -4.763 3.089 1.00 94.88 81 VAL A C 1
ATOM 709 O O . VAL A 1 81 ? -4.334 -3.847 3.904 1.00 94.88 81 VAL A O 1
ATOM 712 N N . ILE A 1 82 ? -3.253 -5.647 3.101 1.00 93.94 82 ILE A N 1
ATOM 713 C CA . ILE A 1 82 ? -2.093 -5.546 3.980 1.00 93.94 82 ILE A CA 1
ATOM 714 C C . ILE A 1 82 ? -0.858 -5.369 3.108 1.00 93.94 82 ILE A C 1
ATOM 716 O O . ILE A 1 82 ? -0.603 -6.167 2.204 1.00 93.94 82 ILE A O 1
ATOM 720 N N . PHE A 1 83 ? -0.094 -4.322 3.381 1.00 92.56 83 PHE A N 1
ATOM 721 C CA . PHE A 1 83 ? 1.196 -4.104 2.755 1.00 92.56 83 PHE A CA 1
ATOM 722 C C . PHE A 1 83 ? 2.292 -4.752 3.594 1.00 92.56 83 PHE A C 1
ATOM 724 O O . PHE A 1 83 ? 2.344 -4.539 4.802 1.00 92.56 83 PHE A O 1
ATOM 731 N N . VAL A 1 84 ? 3.178 -5.503 2.941 1.00 91.50 84 VAL A N 1
ATOM 732 C CA . VAL A 1 84 ? 4.343 -6.147 3.554 1.00 91.50 84 VAL A CA 1
ATOM 733 C C . VAL A 1 84 ? 5.550 -5.881 2.661 1.00 91.50 84 VAL A C 1
ATOM 735 O O . VAL A 1 84 ? 5.511 -6.191 1.466 1.00 91.50 84 VAL A O 1
ATOM 738 N N . ASP A 1 85 ? 6.621 -5.320 3.219 1.00 88.44 85 ASP A N 1
ATOM 739 C CA . ASP A 1 85 ? 7.865 -5.114 2.476 1.00 88.44 85 ASP A CA 1
ATOM 740 C C . ASP A 1 85 ? 8.492 -6.454 2.039 1.00 88.44 85 ASP A C 1
ATOM 742 O O . ASP A 1 85 ? 8.359 -7.503 2.679 1.00 88.44 85 ASP A O 1
ATOM 746 N N . ALA A 1 86 ? 9.172 -6.432 0.891 1.00 87.12 86 ALA A N 1
ATOM 747 C CA . ALA A 1 86 ? 9.631 -7.647 0.214 1.00 87.12 86 ALA A CA 1
ATOM 748 C C . ALA A 1 86 ? 10.728 -8.412 0.979 1.00 87.12 86 ALA A C 1
ATOM 750 O O . ALA A 1 86 ? 10.852 -9.632 0.822 1.00 87.12 86 ALA A O 1
ATOM 751 N N . ASP A 1 87 ? 11.504 -7.711 1.802 1.00 88.75 87 ASP A N 1
ATOM 752 C CA . ASP A 1 87 ? 12.584 -8.250 2.632 1.00 88.75 87 ASP A CA 1
ATOM 753 C C . ASP A 1 87 ? 12.087 -8.872 3.950 1.00 88.75 87 ASP A C 1
ATOM 755 O O . ASP A 1 87 ? 12.861 -9.518 4.660 1.00 88.75 87 ASP A O 1
ATOM 759 N N . GLN A 1 88 ? 10.791 -8.763 4.262 1.00 87.81 88 GLN A N 1
ATOM 760 C CA . GLN A 1 88 ? 10.250 -9.285 5.509 1.00 87.81 88 GLN A CA 1
ATOM 761 C C . GLN A 1 88 ? 10.091 -10.813 5.527 1.00 87.81 88 GLN A C 1
ATOM 763 O O . GLN A 1 88 ? 9.784 -11.491 4.530 1.00 87.81 88 GLN A O 1
ATOM 768 N N . VAL A 1 89 ? 10.231 -11.356 6.740 1.00 92.44 89 VAL A N 1
ATOM 769 C CA . VAL A 1 89 ? 9.942 -12.750 7.083 1.00 92.44 89 VAL A CA 1
ATOM 770 C C . VAL A 1 89 ? 8.811 -12.783 8.105 1.00 92.44 89 VAL A C 1
ATOM 772 O O . VAL A 1 89 ? 9.011 -12.489 9.280 1.00 92.44 89 VAL A O 1
ATOM 775 N N . VAL A 1 90 ? 7.625 -13.179 7.653 1.00 92.56 90 VAL A N 1
ATOM 776 C CA . VAL A 1 90 ? 6.444 -13.347 8.504 1.00 92.56 90 VAL A CA 1
ATOM 777 C C . VAL A 1 90 ? 6.488 -14.699 9.223 1.00 92.56 90 VAL A C 1
ATOM 779 O O . VAL A 1 90 ? 6.761 -15.719 8.595 1.00 92.56 90 VAL A O 1
ATOM 782 N N . ARG A 1 91 ? 6.245 -14.701 10.539 1.00 92.88 91 ARG A N 1
ATOM 783 C CA . ARG A 1 91 ? 6.182 -15.911 11.389 1.00 92.88 91 ARG A CA 1
ATOM 784 C C . ARG A 1 91 ? 4.834 -16.106 12.092 1.00 92.88 91 ARG A C 1
ATOM 786 O O . ARG A 1 91 ? 4.662 -17.100 12.780 1.00 92.88 91 ARG A O 1
ATOM 793 N N . ALA A 1 92 ? 3.929 -15.143 11.959 1.00 91.88 92 ALA A N 1
ATOM 794 C CA . ALA A 1 92 ? 2.590 -15.169 12.539 1.00 91.88 92 ALA A CA 1
ATOM 795 C C . ALA A 1 92 ? 1.542 -15.334 11.431 1.00 91.88 92 ALA A C 1
ATOM 797 O O . ALA A 1 92 ? 1.856 -15.132 10.252 1.00 91.88 92 ALA A O 1
ATOM 798 N N . ASP A 1 93 ? 0.308 -15.678 11.799 1.00 92.44 93 ASP A N 1
ATOM 799 C CA . ASP A 1 93 ? -0.792 -15.735 10.840 1.00 92.44 93 ASP A CA 1
ATOM 800 C C . ASP A 1 93 ? -1.210 -14.312 10.433 1.00 92.44 93 ASP A C 1
ATOM 802 O O . ASP A 1 93 ? -1.671 -13.512 11.247 1.00 92.44 93 ASP A O 1
ATOM 806 N N . MET A 1 94 ? -1.079 -13.992 9.142 1.00 92.00 94 MET A N 1
ATOM 807 C CA . MET A 1 94 ? -1.524 -12.705 8.589 1.00 92.00 94 MET A CA 1
ATOM 808 C C . MET A 1 94 ? -3.042 -12.507 8.701 1.00 92.00 94 MET A C 1
ATOM 810 O O . MET A 1 94 ? -3.512 -11.372 8.615 1.00 92.00 94 MET A O 1
ATOM 814 N N . GLY A 1 95 ? -3.806 -13.585 8.915 1.00 91.69 95 GLY A N 1
ATOM 815 C CA . GLY A 1 95 ? -5.234 -13.527 9.212 1.00 91.69 95 GLY A CA 1
ATOM 816 C C . GLY A 1 95 ? -5.551 -12.711 10.466 1.00 91.69 95 GLY A C 1
ATOM 817 O O . GLY A 1 95 ? -6.517 -11.954 10.457 1.00 91.69 95 GLY A O 1
ATOM 818 N N . GLU A 1 96 ? -4.703 -12.768 11.497 1.00 91.25 96 GLU A N 1
ATOM 819 C CA . GLU A 1 96 ? -4.878 -11.963 12.716 1.00 91.25 96 GLU A CA 1
ATOM 820 C C . GLU A 1 96 ? -4.805 -10.463 12.413 1.00 91.25 96 GLU A C 1
ATOM 822 O O . GLU A 1 96 ? -5.587 -9.665 12.928 1.00 91.25 96 GLU A O 1
ATOM 827 N N . LEU A 1 97 ? -3.882 -10.074 11.530 1.00 90.44 97 LEU A N 1
ATOM 828 C CA . LEU A 1 97 ? -3.718 -8.686 11.119 1.00 90.44 97 LEU A CA 1
ATOM 829 C C . LEU A 1 97 ? -4.858 -8.225 10.196 1.00 90.44 97 LEU A C 1
ATOM 831 O O . LEU A 1 97 ? -5.242 -7.057 10.230 1.00 90.44 97 LEU A O 1
ATOM 835 N N . TYR A 1 98 ? -5.425 -9.137 9.402 1.00 91.06 98 TYR A N 1
ATOM 836 C CA . TYR A 1 98 ? -6.607 -8.863 8.586 1.00 91.06 98 TYR A CA 1
ATOM 837 C C . TYR A 1 98 ? -7.856 -8.622 9.448 1.00 91.06 98 TYR A C 1
ATOM 839 O O . TYR A 1 98 ? -8.625 -7.699 9.169 1.00 91.06 98 TYR A O 1
ATOM 847 N N . ASP A 1 99 ? -8.034 -9.405 10.513 1.00 91.44 99 ASP A N 1
ATOM 848 C CA . ASP A 1 99 ? -9.190 -9.320 11.417 1.00 91.44 99 ASP A CA 1
ATOM 849 C C . ASP A 1 99 ? -9.043 -8.227 12.486 1.00 91.44 99 ASP A C 1
ATOM 851 O O . ASP A 1 99 ? -10.004 -7.910 13.187 1.00 91.44 99 ASP A O 1
ATOM 855 N N . MET A 1 100 ? -7.853 -7.635 12.615 1.00 89.62 100 MET A N 1
ATOM 856 C CA . MET A 1 100 ? -7.577 -6.593 13.596 1.00 89.62 100 MET A CA 1
ATOM 857 C C . MET A 1 100 ? -8.563 -5.422 13.466 1.00 89.62 100 MET A C 1
ATOM 859 O O . MET A 1 100 ? -8.709 -4.814 12.399 1.00 89.62 100 MET A O 1
ATOM 863 N N . ASP A 1 101 ? -9.198 -5.066 14.586 1.00 87.12 101 ASP A N 1
ATOM 864 C CA . ASP A 1 101 ? -10.045 -3.880 14.672 1.00 87.12 101 ASP A CA 1
ATOM 865 C C . ASP A 1 101 ? -9.184 -2.610 14.709 1.00 87.12 101 ASP A C 1
ATOM 867 O O . ASP A 1 101 ? -8.525 -2.282 15.701 1.00 87.12 101 ASP A O 1
ATOM 871 N N . ILE A 1 102 ? -9.222 -1.865 13.607 1.00 87.56 102 ILE A N 1
ATOM 872 C CA . ILE A 1 102 ? -8.523 -0.587 13.445 1.00 87.56 102 ILE A CA 1
ATOM 873 C C . ILE A 1 102 ? -9.379 0.617 13.880 1.00 87.56 102 ILE A C 1
ATOM 875 O O . ILE A 1 102 ? -9.045 1.766 13.579 1.00 87.56 102 ILE A O 1
ATOM 879 N N . LYS A 1 103 ? -10.463 0.381 14.636 1.00 87.06 103 LYS A N 1
ATOM 880 C CA . LYS A 1 103 ? -11.335 1.387 15.270 1.00 87.06 103 LYS A CA 1
ATOM 881 C C . LYS A 1 103 ? -11.930 2.379 14.271 1.00 87.06 103 LYS A C 1
ATOM 883 O O . LYS A 1 103 ? -11.931 3.589 14.507 1.00 87.06 103 LYS A O 1
ATOM 888 N N . GLY A 1 104 ? -12.375 1.865 13.123 1.00 84.69 104 GLY A N 1
ATOM 889 C CA . GLY A 1 104 ? -12.979 2.651 12.042 1.00 84.69 104 GLY A CA 1
ATOM 890 C C . GLY A 1 104 ? -12.022 3.619 11.335 1.00 84.69 104 GLY A C 1
ATOM 891 O O . GLY A 1 104 ? -12.479 4.556 10.680 1.00 84.69 104 GLY A O 1
ATOM 892 N N . ARG A 1 105 ? -10.702 3.441 11.487 1.00 87.44 105 ARG A N 1
ATOM 893 C CA . ARG A 1 105 ? -9.686 4.238 10.783 1.00 87.44 105 ARG A CA 1
ATOM 894 C C . ARG A 1 105 ? -9.365 3.610 9.426 1.00 87.44 105 ARG A C 1
ATOM 896 O O . ARG A 1 105 ? -9.356 2.394 9.330 1.00 87.44 105 ARG A O 1
ATOM 903 N N . PRO A 1 106 ? -9.025 4.402 8.398 1.00 88.44 106 PRO A N 1
ATOM 904 C CA . PRO A 1 106 ? -8.727 3.864 7.068 1.00 88.44 106 PRO A CA 1
ATOM 905 C C . PRO A 1 106 ? -7.342 3.195 6.962 1.00 88.44 106 PRO A C 1
ATOM 907 O O . PRO A 1 106 ? -7.104 2.411 6.047 1.00 88.44 106 PRO A O 1
ATOM 910 N N . LEU A 1 107 ? -6.420 3.509 7.880 1.00 87.56 107 LEU A N 1
ATOM 911 C CA . LEU A 1 107 ? -5.042 3.011 7.892 1.00 87.56 107 LEU A CA 1
ATOM 912 C C . LEU A 1 107 ? -4.597 2.653 9.314 1.00 87.56 107 LEU A C 1
ATOM 914 O O . LEU A 1 107 ? -4.903 3.380 10.265 1.00 87.56 107 LEU A O 1
ATOM 918 N N . ALA A 1 108 ? -3.806 1.587 9.436 1.00 85.56 108 ALA A N 1
ATOM 919 C CA . ALA A 1 108 ? -3.131 1.200 10.671 1.00 85.56 108 ALA A CA 1
ATOM 920 C C . ALA A 1 108 ? -1.670 0.815 10.412 1.00 85.56 108 ALA A C 1
ATOM 922 O O . ALA A 1 108 ? -1.379 0.022 9.519 1.00 85.56 108 ALA A O 1
ATOM 923 N N . TYR A 1 109 ? -0.763 1.358 11.226 1.00 82.81 109 TYR A N 1
ATOM 924 C CA . TYR A 1 109 ? 0.687 1.207 11.092 1.00 82.81 109 TYR A CA 1
ATOM 925 C C . TYR A 1 109 ? 1.313 0.637 12.364 1.00 82.81 109 TYR A C 1
ATOM 927 O O . TYR A 1 109 ? 0.822 0.877 13.469 1.00 82.81 109 TYR A O 1
ATOM 935 N N . THR A 1 110 ? 2.434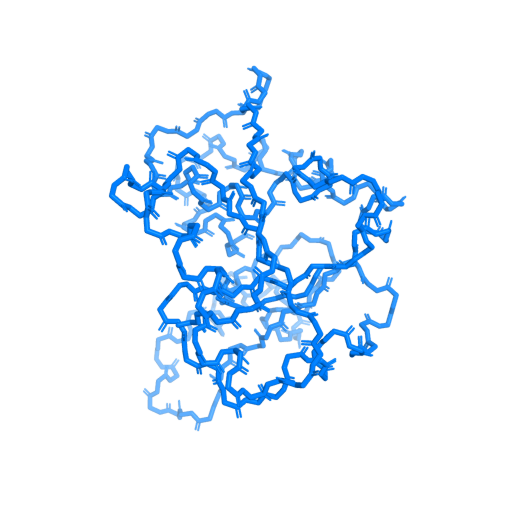 -0.070 12.210 1.00 77.00 110 THR A N 1
ATOM 936 C CA . THR A 1 110 ? 3.244 -0.542 13.339 1.00 77.00 110 THR A CA 1
ATOM 937 C C . THR A 1 110 ? 4.117 0.573 13.906 1.00 77.00 110 THR A C 1
ATOM 939 O O . THR A 1 110 ? 4.775 1.265 13.121 1.00 77.00 110 THR A O 1
ATOM 942 N N . PRO A 1 111 ? 4.184 0.739 15.241 1.00 68.69 111 PRO A N 1
ATOM 943 C CA . PRO A 1 111 ? 5.007 1.777 15.817 1.00 68.69 111 PRO A CA 1
ATOM 944 C C . PRO A 1 111 ? 6.513 1.464 15.795 1.00 68.69 111 PRO A C 1
ATOM 946 O O . PRO A 1 111 ? 6.902 0.298 15.836 1.00 68.69 111 PRO A O 1
ATOM 949 N N . PHE A 1 112 ? 7.374 2.490 15.795 1.00 66.31 112 PHE A N 1
ATOM 950 C CA . PHE A 1 112 ? 8.811 2.326 16.031 1.00 66.31 112 PHE A CA 1
ATOM 951 C C . PHE A 1 112 ? 9.062 1.729 17.419 1.00 66.31 112 PHE A C 1
ATOM 953 O O . PHE A 1 112 ? 8.499 2.175 18.421 1.00 66.31 112 PHE A O 1
ATOM 960 N N . CYS A 1 113 ? 9.980 0.766 17.478 1.00 68.50 113 CYS A N 1
ATOM 961 C CA . CYS A 1 113 ? 10.418 0.154 18.725 1.00 68.50 113 CYS A CA 1
ATOM 962 C C . CYS A 1 113 ? 11.171 1.162 19.603 1.00 68.50 113 CYS A C 1
ATOM 964 O O . CYS A 1 113 ? 12.101 1.828 19.141 1.00 68.50 113 CYS A O 1
ATOM 966 N N . ASP A 1 114 ? 10.842 1.212 20.894 1.00 69.50 114 ASP A N 1
ATOM 967 C CA . ASP A 1 114 ? 11.518 2.061 21.876 1.00 69.50 114 ASP A CA 1
ATOM 968 C C . ASP A 1 114 ? 12.325 1.283 22.933 1.00 69.50 114 ASP A C 1
ATOM 970 O O . ASP A 1 114 ? 12.971 1.895 23.790 1.00 69.50 114 ASP A O 1
ATOM 974 N N . ASN A 1 115 ? 12.407 -0.041 22.792 1.00 70.88 115 ASN A N 1
ATOM 975 C CA . ASN A 1 115 ? 13.008 -0.958 23.766 1.00 70.88 115 ASN A CA 1
ATOM 976 C C . ASN A 1 115 ? 14.525 -0.786 23.978 1.00 70.88 115 ASN A C 1
ATOM 978 O O . ASN A 1 115 ? 15.024 -1.105 25.055 1.00 70.88 115 ASN A O 1
ATOM 982 N N . ASN A 1 116 ? 15.279 -0.292 22.986 1.00 74.31 116 ASN A N 1
ATOM 983 C CA . ASN A 1 116 ? 16.739 -0.165 23.095 1.00 74.31 116 ASN A CA 1
ATOM 984 C C . ASN A 1 116 ? 17.179 1.274 23.424 1.00 74.31 116 ASN A C 1
ATOM 986 O O . ASN A 1 116 ? 17.188 2.134 22.538 1.00 74.31 116 ASN A O 1
ATOM 990 N N . LYS A 1 117 ? 17.570 1.520 24.682 1.00 75.38 117 LYS A N 1
ATOM 991 C CA . LYS A 1 117 ? 18.010 2.837 25.184 1.00 75.38 117 LYS A CA 1
ATOM 992 C C . LYS A 1 117 ? 19.310 3.337 24.544 1.00 75.38 117 LYS A C 1
ATOM 994 O O . LYS A 1 117 ? 19.482 4.540 24.392 1.00 75.38 117 LYS A O 1
ATOM 999 N N . GLU A 1 118 ? 20.194 2.448 24.091 1.00 74.38 118 GLU A N 1
ATOM 1000 C CA . GLU A 1 118 ? 21.446 2.841 23.418 1.00 74.38 118 GLU A CA 1
ATOM 1001 C C . GLU A 1 118 ? 21.182 3.540 22.075 1.00 74.38 118 GLU A C 1
ATOM 1003 O O . GLU A 1 118 ? 21.967 4.367 21.615 1.00 74.38 118 GLU A O 1
ATOM 1008 N N . MET A 1 119 ? 20.016 3.278 21.476 1.00 71.50 119 MET A N 1
ATOM 1009 C CA . MET A 1 119 ? 19.595 3.871 20.208 1.00 71.50 119 MET A CA 1
ATOM 1010 C C . MET A 1 119 ? 18.876 5.217 20.373 1.00 71.50 119 MET A C 1
ATOM 1012 O O . MET A 1 119 ? 18.515 5.825 19.366 1.00 71.50 119 MET A O 1
ATOM 1016 N N . ASP A 1 120 ? 18.675 5.719 21.600 1.00 71.94 120 ASP A N 1
ATOM 1017 C CA . ASP A 1 120 ? 17.978 6.993 21.852 1.00 71.94 120 ASP A CA 1
ATOM 1018 C C . ASP A 1 120 ? 18.658 8.194 21.166 1.00 71.94 120 ASP A C 1
ATOM 1020 O O . ASP A 1 120 ? 17.988 9.161 20.792 1.00 71.94 120 ASP A O 1
ATOM 1024 N N . GLY A 1 121 ? 19.973 8.124 20.927 1.00 72.25 121 GLY A N 1
ATOM 1025 C CA . GLY A 1 121 ? 20.721 9.138 20.179 1.00 72.25 121 GLY A CA 1
ATOM 1026 C C . GLY A 1 121 ? 20.216 9.342 18.745 1.00 72.25 121 GLY A C 1
ATOM 1027 O O . GLY A 1 121 ? 20.139 10.487 18.294 1.00 72.25 121 GLY A O 1
ATOM 1028 N N . TYR A 1 122 ? 19.796 8.257 18.084 1.00 73.56 122 TYR A N 1
ATOM 1029 C CA . TYR A 1 122 ? 19.335 8.222 16.690 1.00 73.56 122 TYR A CA 1
ATOM 1030 C C . TYR A 1 122 ? 17.825 8.457 16.532 1.00 73.56 122 TYR A C 1
ATOM 1032 O O . TYR A 1 122 ? 17.331 8.578 15.411 1.00 73.56 122 TYR A O 1
ATOM 1040 N N . ARG A 1 123 ? 17.073 8.550 17.638 1.00 72.00 123 ARG A N 1
ATOM 1041 C CA . ARG A 1 123 ? 15.621 8.799 17.629 1.00 72.00 123 ARG A CA 1
ATOM 1042 C C . ARG A 1 123 ? 15.330 10.270 17.371 1.00 72.00 123 ARG A C 1
ATOM 1044 O O . ARG A 1 123 ? 14.932 11.019 18.264 1.00 72.00 123 ARG A O 1
ATOM 1051 N N . PHE A 1 124 ? 15.538 10.691 16.132 1.00 73.31 124 PHE A N 1
ATOM 1052 C CA . PHE A 1 124 ? 15.338 12.072 15.705 1.00 73.31 124 PHE A CA 1
ATOM 1053 C C . PHE A 1 124 ? 13.887 12.550 15.929 1.00 73.31 124 PHE A C 1
ATOM 1055 O O . PHE A 1 124 ? 13.681 13.728 16.207 1.00 73.31 124 PHE A O 1
ATOM 1062 N N . TRP A 1 125 ? 12.895 11.646 15.940 1.00 71.12 125 TRP A N 1
ATOM 1063 C CA . TRP A 1 125 ? 11.489 11.970 16.230 1.00 71.12 125 TRP A CA 1
ATOM 1064 C C . TRP A 1 125 ? 11.212 12.404 17.679 1.00 71.12 125 TRP A C 1
ATOM 1066 O O . TRP A 1 125 ? 10.166 12.983 17.962 1.00 71.12 125 TRP A O 1
ATOM 1076 N N . ARG A 1 126 ? 12.142 12.155 18.614 1.00 69.19 126 ARG A N 1
ATOM 1077 C CA . ARG A 1 126 ? 12.044 12.611 20.014 1.00 69.19 126 ARG A CA 1
ATOM 1078 C C . ARG A 1 126 ? 12.626 14.014 20.237 1.00 69.19 126 ARG A C 1
ATOM 1080 O O . ARG A 1 126 ? 12.569 14.518 21.359 1.00 69.19 126 ARG A O 1
ATOM 1087 N N . LYS A 1 127 ? 13.197 14.651 19.206 1.00 70.25 127 LYS A N 1
ATOM 1088 C CA . LYS A 1 127 ? 13.917 15.932 19.311 1.00 70.25 127 LYS A CA 1
ATOM 1089 C C . LYS A 1 127 ? 13.402 16.956 18.288 1.00 70.25 127 LYS A C 1
ATOM 1091 O O . LYS A 1 127 ? 12.921 16.594 17.219 1.00 70.25 127 LYS A O 1
ATOM 1096 N N . GLY A 1 128 ? 13.541 18.243 18.619 1.00 78.12 128 GLY A N 1
ATOM 1097 C CA . GLY A 1 128 ? 13.276 19.366 17.710 1.00 78.12 128 GLY A CA 1
ATOM 1098 C C . GLY A 1 128 ? 11.850 19.403 17.153 1.00 78.12 128 GLY A C 1
ATOM 1099 O O . GLY A 1 128 ? 10.891 19.127 17.872 1.00 78.12 128 GLY A O 1
ATOM 1100 N N . PHE A 1 129 ? 11.741 19.711 15.856 1.00 75.25 129 PHE A N 1
ATOM 1101 C CA . PHE A 1 129 ? 10.478 19.868 15.124 1.00 75.25 129 PHE A CA 1
ATOM 1102 C C . PHE A 1 129 ? 9.497 18.709 15.346 1.00 75.25 129 PHE A C 1
ATOM 1104 O O . PHE A 1 129 ? 8.317 18.941 15.596 1.00 75.25 129 PHE A O 1
ATOM 1111 N N . TRP A 1 130 ? 9.980 17.461 15.313 1.00 68.06 130 TRP A N 1
ATOM 1112 C CA . TRP A 1 130 ? 9.122 16.280 15.423 1.00 68.06 130 TRP A CA 1
ATOM 1113 C C . TRP A 1 130 ? 8.418 16.167 16.766 1.00 68.06 130 TRP A C 1
ATOM 1115 O O . TRP A 1 130 ? 7.225 15.889 16.810 1.00 68.06 130 TRP A O 1
ATOM 1125 N N . ARG A 1 131 ? 9.129 16.421 17.865 1.00 74.75 131 ARG A N 1
ATOM 1126 C CA . ARG A 1 131 ? 8.546 16.360 19.209 1.00 74.75 131 ARG A CA 1
ATOM 1127 C C . ARG A 1 131 ? 7.404 17.367 19.355 1.00 74.75 131 ARG A C 1
ATOM 1129 O O . ARG A 1 131 ? 6.347 17.028 19.887 1.00 74.75 131 ARG A O 1
ATOM 1136 N N . ASP A 1 132 ? 7.623 18.582 18.861 1.00 76.25 132 ASP A N 1
ATOM 1137 C CA . ASP A 1 132 ? 6.667 19.680 18.984 1.00 76.25 132 ASP A CA 1
ATOM 1138 C C . ASP A 1 132 ? 5.464 19.467 18.042 1.00 76.25 132 ASP A C 1
ATOM 1140 O O . ASP A 1 132 ? 4.323 19.745 18.414 1.00 76.25 132 ASP A O 1
ATOM 1144 N N . HIS A 1 133 ? 5.693 18.875 16.864 1.00 71.25 133 HIS A N 1
ATOM 1145 C CA . HIS A 1 133 ? 4.645 18.514 15.908 1.00 71.25 133 HIS A CA 1
ATOM 1146 C C . HIS A 1 133 ? 3.776 17.327 16.372 1.00 71.25 133 HIS A C 1
ATOM 1148 O O . HIS A 1 133 ? 2.562 17.315 16.151 1.00 71.25 133 HIS A O 1
ATOM 1154 N N . LEU A 1 134 ? 4.376 16.329 17.034 1.00 66.81 134 LEU A N 1
ATOM 1155 C CA . LEU A 1 134 ? 3.695 15.106 17.482 1.00 66.81 134 LEU A CA 1
ATOM 1156 C C . LEU A 1 134 ? 2.840 15.303 18.742 1.00 66.81 134 LEU A C 1
ATOM 1158 O O . LEU A 1 134 ? 1.932 14.506 18.982 1.00 66.81 134 LEU A O 1
ATOM 1162 N N . GLN A 1 135 ? 3.091 16.351 19.536 1.00 70.25 135 GLN A N 1
ATOM 1163 C CA . GLN A 1 135 ? 2.281 16.733 20.707 1.00 70.25 135 GLN A CA 1
ATOM 1164 C C . GLN A 1 135 ? 1.960 15.556 21.652 1.00 70.25 135 GLN A C 1
ATOM 1166 O O . GLN A 1 135 ? 0.818 15.351 22.062 1.00 70.25 135 GLN A O 1
ATOM 1171 N N . GLY A 1 136 ? 2.971 14.741 21.970 1.00 64.19 136 GLY A N 1
ATOM 1172 C CA . GLY A 1 136 ? 2.841 13.609 22.898 1.00 64.19 136 GLY A CA 1
ATOM 1173 C C . GLY A 1 136 ? 2.175 12.359 22.317 1.00 64.19 136 GLY A C 1
ATOM 1174 O O . GLY A 1 136 ? 2.077 11.347 23.009 1.00 64.19 136 GLY A O 1
ATOM 1175 N N . LYS A 1 137 ? 1.753 12.380 21.050 1.00 62.06 137 LYS A N 1
ATOM 1176 C CA . LYS A 1 137 ? 1.346 11.157 20.358 1.00 62.06 137 LYS A CA 1
ATOM 1177 C C . LYS A 1 137 ? 2.596 10.351 20.008 1.00 62.06 137 LYS A C 1
ATOM 1179 O O . LYS A 1 137 ? 3.627 10.952 19.688 1.00 62.06 137 LYS A O 1
ATOM 1184 N N . PRO A 1 138 ? 2.534 9.007 20.048 1.00 58.81 138 PRO A N 1
ATOM 1185 C CA . PRO A 1 138 ? 3.579 8.205 19.444 1.00 58.81 138 PRO A CA 1
ATOM 1186 C C . PRO A 1 138 ? 3.800 8.718 18.028 1.00 58.81 138 PRO A C 1
ATOM 1188 O O . PRO A 1 138 ? 2.834 9.006 17.311 1.00 58.81 138 PRO A O 1
ATOM 1191 N N . TYR A 1 139 ? 5.063 8.796 17.618 1.00 51.53 139 TYR A N 1
ATOM 1192 C CA . TYR A 1 139 ? 5.363 8.713 16.196 1.00 51.53 139 TYR A CA 1
ATOM 1193 C C . TYR A 1 139 ? 4.517 7.544 15.671 1.00 51.53 139 TYR A C 1
ATOM 1195 O O . TYR A 1 139 ? 4.468 6.528 16.360 1.00 51.53 139 TYR A O 1
ATOM 1203 N N . HIS A 1 140 ? 3.736 7.744 14.606 1.00 56.69 140 HIS A N 1
ATOM 1204 C CA . HIS A 1 140 ? 2.667 6.862 14.077 1.00 56.69 140 HIS A CA 1
ATOM 1205 C C . HIS A 1 140 ? 1.204 7.059 14.522 1.00 56.69 140 HIS A C 1
ATOM 1207 O O . HIS A 1 140 ? 0.333 6.483 13.873 1.00 56.69 140 HIS A O 1
ATOM 1213 N N . ILE A 1 141 ? 0.856 7.867 15.532 1.00 33.81 141 ILE A N 1
ATOM 1214 C CA . ILE A 1 141 ? -0.567 8.131 15.842 1.00 33.81 141 ILE A CA 1
ATOM 1215 C C . ILE A 1 141 ? -0.910 9.594 15.577 1.00 33.81 141 ILE A C 1
ATOM 1217 O O . ILE A 1 141 ? -1.009 10.400 16.493 1.00 33.81 141 ILE A O 1
ATOM 1221 N N . ARG A 1 142 ? -1.233 9.938 14.329 1.00 34.03 142 ARG A N 1
ATOM 1222 C CA . ARG A 1 142 ? -2.208 11.003 14.069 1.00 34.03 142 ARG A CA 1
ATOM 1223 C C . ARG A 1 142 ? -3.108 10.602 12.908 1.00 34.03 142 ARG A C 1
ATOM 1225 O O . ARG A 1 142 ? -2.647 10.203 11.848 1.00 34.03 142 ARG A O 1
ATOM 1232 N N . PHE A 1 143 ? -4.410 10.683 13.186 1.00 33.38 143 PHE A N 1
ATOM 1233 C CA . PHE A 1 143 ? -5.485 10.838 12.211 1.00 33.38 143 PHE A CA 1
ATOM 1234 C C . PHE A 1 143 ? -4.983 11.649 11.013 1.00 33.38 143 PHE A C 1
ATOM 1236 O O . PHE A 1 143 ? -4.567 12.782 11.222 1.00 33.38 143 PHE A O 1
ATOM 1243 N N . VAL A 1 144 ? -5.024 11.042 9.824 1.00 35.47 144 VAL A N 1
ATOM 1244 C CA . VAL A 1 144 ? -4.873 11.667 8.503 1.00 35.47 144 VAL A CA 1
ATOM 1245 C C . VAL A 1 144 ? -3.715 12.675 8.425 1.00 35.47 144 VAL A C 1
ATOM 1247 O O . VAL A 1 144 ? -3.863 13.853 8.723 1.00 35.47 144 VAL A O 1
ATOM 1250 N N . ILE A 1 145 ? -2.589 12.173 7.908 1.00 36.28 145 ILE A N 1
ATOM 1251 C CA . ILE A 1 145 ? -1.520 12.947 7.265 1.00 36.28 145 ILE A CA 1
ATOM 1252 C C . ILE A 1 145 ? -0.758 13.820 8.247 1.00 36.28 145 ILE A C 1
ATOM 1254 O O . ILE A 1 145 ? -1.044 15.000 8.412 1.00 36.28 145 ILE A O 1
ATOM 1258 N N . THR A 1 146 ? 0.226 13.211 8.905 1.00 29.98 146 THR A N 1
ATOM 1259 C CA . THR A 1 146 ? 1.553 13.806 9.097 1.00 29.98 146 THR A CA 1
ATOM 1260 C C . THR A 1 146 ? 2.477 12.816 9.815 1.00 29.98 146 THR A C 1
ATOM 1262 O O . THR A 1 146 ? 2.284 12.490 10.986 1.00 29.98 146 THR A O 1
ATOM 1265 N N . PHE A 1 147 ? 3.515 12.406 9.089 1.00 35.91 147 PHE A N 1
ATOM 1266 C CA . PHE A 1 147 ? 4.877 12.253 9.568 1.00 35.91 147 PHE A CA 1
ATOM 1267 C C . PHE A 1 147 ? 5.382 10.951 10.215 1.00 35.91 147 PHE A C 1
ATOM 1269 O O . PHE A 1 147 ? 5.316 10.706 11.418 1.00 35.91 147 PHE A O 1
ATOM 1276 N N . GLN A 1 148 ? 6.056 10.231 9.319 1.00 39.97 148 GLN A N 1
ATOM 1277 C CA . GLN A 1 148 ? 7.215 9.348 9.383 1.00 39.97 148 GLN A CA 1
ATOM 1278 C C . GLN A 1 148 ? 7.017 7.970 10.032 1.00 39.97 148 GLN A C 1
ATOM 1280 O O . GLN A 1 148 ? 7.147 7.722 11.225 1.00 39.97 148 GLN A O 1
ATOM 1285 N N . ILE A 1 149 ? 6.653 7.060 9.130 1.00 42.41 149 ILE A N 1
ATOM 1286 C CA . ILE A 1 149 ? 6.225 5.676 9.295 1.00 42.41 149 ILE A CA 1
ATOM 1287 C C . ILE A 1 149 ? 7.416 4.714 9.114 1.00 42.41 149 ILE A C 1
ATOM 1289 O O . ILE A 1 149 ? 8.267 4.959 8.274 1.00 42.41 149 ILE A O 1
ATOM 1293 N N . VAL A 1 150 ? 7.470 3.574 9.814 1.00 49.56 150 VAL A N 1
ATOM 1294 C CA . VAL A 1 150 ? 8.159 2.392 9.255 1.00 49.56 150 VAL A CA 1
ATOM 1295 C C . VAL A 1 150 ? 7.201 1.793 8.233 1.00 49.56 150 VAL A C 1
ATOM 1297 O O . VAL A 1 150 ? 6.318 1.017 8.588 1.00 49.56 150 VAL A O 1
ATOM 1300 N N . SER A 1 151 ? 7.292 2.212 6.974 1.00 57.41 151 SER A N 1
ATOM 1301 C CA . SER A 1 151 ? 6.370 1.839 5.886 1.00 57.41 151 SER A CA 1
ATOM 1302 C C . SER A 1 151 ? 6.436 0.358 5.478 1.00 57.41 151 SER A C 1
ATOM 1304 O O . SER A 1 151 ? 5.952 -0.010 4.410 1.00 57.41 151 SER A O 1
ATOM 1306 N N . ALA A 1 152 ? 7.015 -0.494 6.326 1.00 72.50 152 ALA A N 1
ATOM 1307 C CA . ALA A 1 152 ? 7.308 -1.885 6.032 1.00 72.50 152 ALA A CA 1
ATOM 1308 C C . ALA A 1 152 ? 6.132 -2.837 6.277 1.00 72.50 152 ALA A C 1
ATOM 1310 O O . ALA A 1 152 ? 6.073 -3.895 5.654 1.00 72.50 152 ALA A O 1
ATOM 1311 N N . LEU A 1 153 ? 5.197 -2.471 7.162 1.00 85.94 153 LEU A N 1
ATOM 1312 C CA . LEU A 1 153 ? 3.986 -3.245 7.440 1.00 85.94 153 LEU A CA 1
ATOM 1313 C C . LEU A 1 153 ? 2.829 -2.313 7.814 1.00 85.94 153 LEU A C 1
ATOM 1315 O O . LEU A 1 153 ? 2.930 -1.549 8.776 1.00 85.94 153 LEU A O 1
ATOM 1319 N N . TYR A 1 154 ? 1.723 -2.382 7.073 1.00 89.62 154 TYR A N 1
ATOM 1320 C CA . TYR A 1 154 ? 0.506 -1.638 7.408 1.00 89.62 154 TYR A CA 1
ATOM 1321 C C . TYR A 1 154 ? -0.755 -2.261 6.819 1.00 89.62 154 TYR A C 1
ATOM 1323 O O . TYR A 1 154 ? -0.708 -2.986 5.826 1.00 89.62 154 TYR A O 1
ATOM 1331 N N . VAL A 1 155 ? -1.889 -1.948 7.442 1.00 91.56 155 VAL A N 1
ATOM 1332 C CA . VAL A 1 155 ? -3.223 -2.394 7.029 1.00 91.56 155 VAL A CA 1
ATOM 1333 C C . VAL A 1 155 ? -3.999 -1.214 6.470 1.00 91.56 155 VAL A C 1
ATOM 1335 O O . VAL A 1 155 ? -3.981 -0.122 7.042 1.00 91.56 155 VAL A O 1
ATOM 1338 N N . V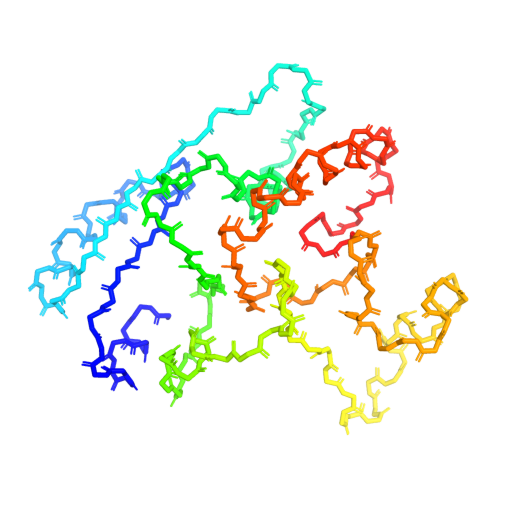AL A 1 156 ? -4.692 -1.453 5.363 1.00 92.88 156 VAL A N 1
ATOM 1339 C CA . VAL A 1 156 ? -5.553 -0.491 4.680 1.00 92.88 156 VAL A CA 1
ATOM 1340 C C . VAL A 1 156 ? -6.956 -1.067 4.616 1.00 92.88 156 VAL A C 1
ATOM 1342 O O . VAL A 1 156 ? -7.169 -2.104 3.989 1.00 92.88 156 VAL A O 1
ATOM 1345 N N . ASP A 1 157 ? -7.914 -0.381 5.225 1.00 94.06 157 ASP A N 1
ATOM 1346 C CA . ASP A 1 157 ? -9.333 -0.626 4.980 1.00 94.06 157 ASP A CA 1
ATOM 1347 C C . ASP A 1 157 ? -9.747 0.220 3.776 1.00 94.06 157 ASP A C 1
ATOM 1349 O O . ASP A 1 157 ? -9.898 1.437 3.880 1.00 94.06 157 ASP A O 1
ATOM 1353 N N . LEU A 1 158 ? -9.854 -0.418 2.610 1.00 94.12 158 LEU A N 1
ATOM 1354 C CA . LEU A 1 158 ? -10.138 0.249 1.343 1.00 94.12 158 LEU A CA 1
ATOM 1355 C C . LEU A 1 158 ? -11.560 0.798 1.290 1.00 94.12 158 LEU A C 1
ATOM 1357 O O . LEU A 1 158 ? -11.768 1.830 0.650 1.00 94.12 158 LEU A O 1
ATOM 1361 N N . VAL A 1 159 ? -12.520 0.149 1.956 1.00 93.69 159 VAL A N 1
ATOM 1362 C CA . VAL A 1 159 ? -13.892 0.665 2.057 1.00 93.69 159 VAL A CA 1
ATOM 1363 C C . VAL A 1 159 ? -13.839 2.008 2.763 1.00 93.69 159 VAL A C 1
ATOM 1365 O O . VAL A 1 159 ? -14.230 3.029 2.191 1.00 93.69 159 VAL A O 1
ATOM 1368 N N . LYS A 1 160 ? -13.233 2.044 3.954 1.00 92.19 160 LYS A N 1
ATOM 1369 C CA . LYS A 1 160 ? -13.159 3.277 4.729 1.00 92.19 160 LYS A CA 1
ATOM 1370 C C . LYS A 1 160 ? -12.276 4.332 4.080 1.00 92.19 160 LYS A C 1
ATOM 1372 O O . LYS A 1 160 ? -12.626 5.508 4.082 1.00 92.19 160 LYS A O 1
ATOM 1377 N N . PHE A 1 161 ? -11.155 3.922 3.493 1.00 92.88 161 PHE A N 1
ATOM 1378 C CA . PHE A 1 161 ? -10.216 4.813 2.817 1.00 92.88 161 PHE A CA 1
ATOM 1379 C C . PHE A 1 161 ? -10.871 5.552 1.642 1.00 92.88 161 PHE A C 1
ATOM 1381 O O . PHE A 1 161 ? -10.636 6.752 1.468 1.00 92.88 161 PHE A O 1
ATOM 1388 N N . ARG A 1 162 ? -11.727 4.861 0.875 1.00 93.31 162 ARG A N 1
ATOM 1389 C CA . ARG A 1 162 ? -12.522 5.450 -0.213 1.00 93.31 162 ARG A CA 1
ATOM 1390 C C . ARG A 1 162 ? -13.665 6.314 0.321 1.00 93.31 162 ARG A C 1
ATOM 1392 O O . ARG A 1 162 ? -13.821 7.436 -0.148 1.00 93.31 162 ARG A O 1
ATOM 1399 N N . GLU A 1 163 ? -14.411 5.847 1.327 1.00 92.50 163 GLU A N 1
ATOM 1400 C CA . GLU A 1 163 ? -15.498 6.619 1.958 1.00 92.50 163 GLU A CA 1
ATOM 1401 C C . GLU A 1 163 ? -15.027 7.974 2.493 1.00 92.50 163 GLU A C 1
ATOM 1403 O O . GLU A 1 163 ? -15.718 8.979 2.350 1.00 92.50 163 GLU A O 1
ATOM 1408 N N . THR A 1 164 ? -13.849 8.013 3.120 1.00 89.88 164 THR A N 1
ATOM 1409 C CA . THR A 1 164 ? -13.300 9.242 3.704 1.00 89.88 164 THR A CA 1
ATOM 1410 C C . THR A 1 164 ? -12.479 10.071 2.717 1.00 89.88 164 THR A C 1
ATOM 1412 O O . THR A 1 164 ? -11.809 11.005 3.149 1.00 89.88 164 THR A O 1
ATOM 1415 N N . ALA A 1 165 ? -12.449 9.703 1.429 1.00 91.25 165 ALA A N 1
ATOM 1416 C CA . ALA A 1 165 ? -11.621 10.338 0.398 1.00 91.25 165 ALA A CA 1
ATOM 1417 C C . ALA A 1 165 ? -10.145 10.525 0.825 1.00 91.25 165 ALA A C 1
ATOM 1419 O O . ALA A 1 165 ? -9.491 11.519 0.501 1.00 91.25 165 ALA A O 1
ATOM 1420 N N . ALA A 1 166 ? -9.599 9.565 1.586 1.00 88.25 166 ALA A N 1
ATOM 1421 C CA . ALA A 1 166 ? -8.278 9.703 2.202 1.00 88.25 166 ALA A CA 1
ATOM 1422 C C . ALA A 1 166 ? -7.159 9.808 1.150 1.00 88.25 166 ALA A C 1
ATOM 1424 O O . ALA A 1 166 ? -6.191 10.543 1.352 1.00 88.25 166 ALA A O 1
ATOM 1425 N N . GLY A 1 167 ? -7.318 9.123 0.013 1.00 89.06 167 GLY A N 1
ATOM 1426 C CA . GLY A 1 167 ? -6.396 9.191 -1.123 1.00 89.06 167 GLY A CA 1
ATOM 1427 C C . GLY A 1 167 ? -6.300 10.587 -1.739 1.00 89.06 167 GLY A C 1
ATOM 1428 O O . GLY A 1 167 ? -5.199 11.057 -2.020 1.00 89.06 167 GLY A O 1
ATOM 1429 N N . ASP A 1 168 ? -7.423 11.292 -1.887 1.00 89.06 168 ASP A N 1
ATOM 1430 C CA . ASP A 1 168 ? -7.431 12.653 -2.435 1.00 89.06 168 ASP A CA 1
ATOM 1431 C C . ASP A 1 168 ? -6.773 13.644 -1.483 1.00 89.06 168 ASP A C 1
ATOM 1433 O O . ASP A 1 168 ? -5.933 14.440 -1.908 1.00 89.06 168 ASP A O 1
ATOM 1437 N N . HIS A 1 169 ? -7.064 13.537 -0.183 1.00 87.81 169 HIS A N 1
ATOM 1438 C CA . HIS A 1 169 ? -6.358 14.318 0.826 1.00 87.81 169 HIS A CA 1
ATOM 1439 C C . HIS A 1 169 ? -4.844 14.085 0.735 1.00 87.81 169 HIS A C 1
ATOM 1441 O O . HIS A 1 169 ? -4.090 15.049 0.598 1.00 87.81 169 HIS A O 1
ATOM 1447 N N . LEU A 1 170 ? -4.392 12.825 0.716 1.00 88.12 170 LEU A N 1
ATOM 1448 C CA . LEU A 1 170 ? -2.971 12.478 0.594 1.00 88.12 170 LEU A CA 1
ATOM 1449 C C . LEU A 1 170 ? -2.312 13.117 -0.633 1.00 88.12 170 LEU A C 1
ATOM 1451 O O . LEU A 1 170 ? -1.218 13.666 -0.517 1.00 88.12 170 LEU A O 1
ATOM 1455 N N . ARG A 1 171 ? -2.980 13.111 -1.791 1.00 89.94 171 ARG A N 1
ATOM 1456 C CA . ARG A 1 171 ? -2.459 13.732 -3.021 1.00 89.94 171 ARG A CA 1
ATOM 1457 C C . ARG A 1 171 ? -2.370 15.252 -2.924 1.00 89.94 171 ARG A C 1
ATOM 1459 O O . ARG A 1 171 ? -1.385 15.811 -3.392 1.00 89.94 171 ARG A O 1
ATOM 1466 N N . VAL A 1 172 ? -3.348 15.916 -2.307 1.00 87.44 172 VAL A N 1
ATOM 1467 C CA . VAL A 1 172 ? -3.334 17.380 -2.111 1.00 87.44 172 VAL A CA 1
ATOM 1468 C C . VAL A 1 172 ? -2.192 17.801 -1.184 1.00 87.44 172 VAL A C 1
ATOM 1470 O O . VAL A 1 172 ? -1.461 18.752 -1.476 1.00 87.44 172 VAL A O 1
ATOM 1473 N N . PHE A 1 173 ? -1.999 17.075 -0.080 1.00 85.19 173 PHE A N 1
ATOM 1474 C CA . PHE A 1 173 ? -0.879 17.324 0.825 1.00 85.19 173 PHE A CA 1
ATOM 1475 C C . PHE A 1 173 ? 0.460 17.041 0.149 1.00 85.19 173 PHE A C 1
ATOM 1477 O O . PHE A 1 173 ? 1.371 17.865 0.239 1.00 85.19 173 PHE A O 1
ATOM 1484 N N . TYR A 1 174 ? 0.559 15.931 -0.583 1.00 87.3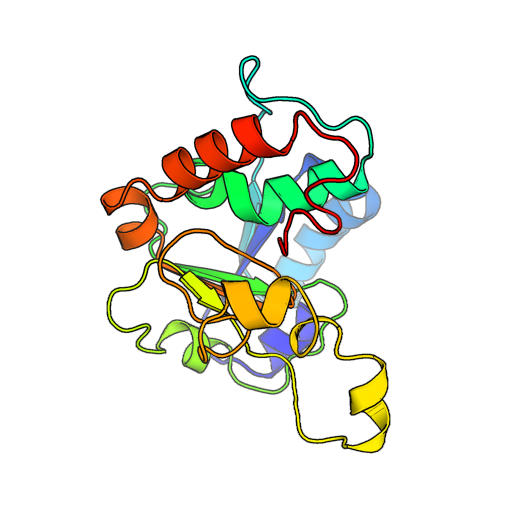1 174 TYR A N 1
ATOM 1485 C CA . TYR A 1 174 ? 1.736 15.616 -1.378 1.00 87.31 174 TYR A CA 1
ATOM 1486 C C . TYR A 1 174 ? 2.056 16.737 -2.374 1.00 87.31 174 TYR A C 1
ATOM 1488 O O . TYR A 1 174 ? 3.177 17.220 -2.360 1.00 87.31 174 TYR A O 1
ATOM 1496 N N . GLU A 1 175 ? 1.089 17.218 -3.159 1.00 86.31 175 GLU A N 1
ATOM 1497 C CA . GLU A 1 175 ? 1.292 18.287 -4.152 1.00 86.31 175 GLU A CA 1
ATOM 1498 C C . GLU A 1 175 ? 1.793 19.595 -3.520 1.00 86.31 175 GLU A C 1
ATOM 1500 O O . GLU A 1 175 ? 2.562 20.349 -4.119 1.00 86.31 175 GLU A O 1
ATOM 1505 N N . THR A 1 176 ? 1.366 19.873 -2.288 1.00 84.00 176 THR A N 1
ATOM 1506 C CA . THR A 1 176 ? 1.810 21.054 -1.542 1.00 84.00 176 THR A CA 1
ATOM 1507 C C . THR A 1 176 ? 3.250 20.890 -1.058 1.00 84.00 176 THR A C 1
ATOM 1509 O O . THR A 1 176 ? 4.062 21.801 -1.213 1.00 84.00 176 THR A O 1
ATOM 1512 N N . LEU A 1 177 ? 3.579 19.725 -0.492 1.00 83.31 177 LEU A N 1
ATOM 1513 C CA . LEU A 1 177 ? 4.877 19.455 0.127 1.00 83.31 177 LEU A CA 1
ATOM 1514 C C . LEU A 1 177 ? 5.965 19.086 -0.886 1.00 83.31 177 LEU A C 1
ATOM 1516 O O . LEU A 1 177 ? 7.129 19.402 -0.664 1.00 83.31 177 LEU A O 1
ATOM 1520 N N . SER A 1 178 ? 5.612 18.452 -2.004 1.00 82.62 178 SER A N 1
ATOM 1521 C CA . SER A 1 178 ? 6.562 17.926 -2.989 1.00 82.62 178 SER A CA 1
ATOM 1522 C C . SER A 1 178 ? 7.270 18.999 -3.810 1.00 82.62 178 SER A C 1
ATOM 1524 O O . SER A 1 178 ? 8.197 18.673 -4.549 1.00 82.62 178 SER A O 1
ATOM 1526 N N . LYS A 1 179 ? 6.817 20.255 -3.716 1.00 80.62 179 LYS A N 1
ATOM 1527 C CA . LYS A 1 179 ? 7.439 21.411 -4.376 1.00 80.62 179 LYS A CA 1
ATOM 1528 C C . LYS A 1 179 ? 8.777 21.789 -3.748 1.00 80.62 179 LYS A C 1
ATOM 1530 O O . LYS A 1 179 ? 9.619 22.347 -4.442 1.00 80.62 179 LYS A O 1
ATOM 1535 N N . ASP A 1 180 ? 8.974 21.480 -2.466 1.00 79.62 180 ASP A N 1
ATOM 1536 C CA . ASP A 1 180 ? 10.272 21.608 -1.810 1.00 79.62 180 ASP A CA 1
ATOM 1537 C C . ASP A 1 180 ? 11.042 20.277 -1.925 1.00 79.62 180 ASP A C 1
ATOM 1539 O O . ASP A 1 180 ? 10.599 19.267 -1.370 1.00 79.62 180 ASP A O 1
ATOM 1543 N N . PRO A 1 181 ? 12.199 20.241 -2.615 1.00 70.00 181 PRO A N 1
ATOM 1544 C CA . PRO A 1 181 ? 13.014 19.034 -2.744 1.00 70.00 181 PRO A CA 1
ATOM 1545 C C . PRO A 1 181 ? 13.510 18.471 -1.408 1.00 70.00 181 PRO A C 1
ATOM 1547 O O . PRO A 1 181 ? 13.718 17.263 -1.310 1.00 70.00 181 PRO A O 1
ATOM 1550 N N . ASN A 1 182 ? 13.692 19.327 -0.394 1.00 73.56 182 ASN A N 1
ATOM 1551 C CA . ASN A 1 182 ? 14.161 18.925 0.936 1.00 73.56 182 ASN A CA 1
ATOM 1552 C C . ASN A 1 182 ? 13.026 18.421 1.837 1.00 73.56 182 ASN A C 1
ATOM 1554 O O . ASN A 1 182 ? 13.274 17.857 2.905 1.00 73.56 182 ASN A O 1
ATOM 1558 N N . SER A 1 183 ? 11.781 18.617 1.409 1.00 63.75 183 SER A N 1
ATOM 1559 C CA . SER A 1 183 ? 10.609 18.049 2.057 1.00 63.75 183 SER A CA 1
ATOM 1560 C C . SER A 1 183 ? 10.435 16.578 1.661 1.00 63.75 183 SER A C 1
ATOM 1562 O O . SER A 1 183 ? 10.943 16.116 0.634 1.00 63.75 183 SER A O 1
ATOM 1564 N N . LEU A 1 184 ? 9.698 15.822 2.480 1.00 64.88 184 LEU A N 1
ATOM 1565 C CA . LEU A 1 184 ? 9.410 14.397 2.261 1.00 64.88 184 LEU A CA 1
ATOM 1566 C C . LEU A 1 184 ? 10.682 13.544 2.104 1.00 64.88 184 LEU A C 1
ATOM 1568 O O . LEU A 1 184 ? 10.838 12.826 1.111 1.00 64.88 184 LEU A O 1
ATOM 1572 N N . ALA A 1 185 ? 11.600 13.627 3.077 1.00 65.50 185 ALA A N 1
ATOM 1573 C CA . ALA A 1 185 ? 12.856 12.866 3.072 1.00 65.50 185 ALA A CA 1
ATOM 1574 C C . ALA A 1 185 ? 12.632 11.3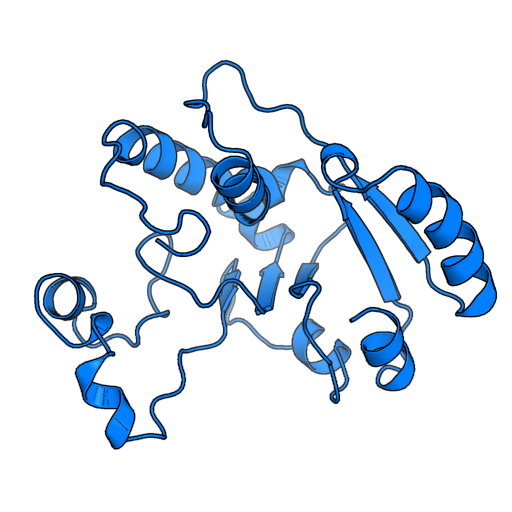79 2.731 1.00 65.50 185 ALA A C 1
ATOM 1576 O O . ALA A 1 185 ? 13.301 10.845 1.852 1.00 65.50 185 ALA A O 1
ATOM 1577 N N . ASN A 1 186 ? 11.603 10.769 3.330 1.00 60.72 186 ASN A N 1
ATOM 1578 C CA . ASN A 1 186 ? 11.080 9.456 2.955 1.00 60.72 186 ASN A CA 1
ATOM 1579 C C . ASN A 1 186 ? 9.578 9.591 2.682 1.00 60.72 186 ASN A C 1
ATOM 1581 O O . ASN A 1 186 ? 8.806 9.743 3.618 1.00 60.72 186 ASN A O 1
ATOM 1585 N N . LEU A 1 187 ? 9.152 9.582 1.421 1.00 60.06 187 LEU A N 1
ATOM 1586 C CA . LEU A 1 187 ? 7.787 9.962 1.020 1.00 60.06 187 LEU A CA 1
ATOM 1587 C C . LEU A 1 187 ? 6.697 8.975 1.462 1.00 60.06 187 LEU A C 1
ATOM 1589 O O . LEU A 1 187 ? 5.574 9.376 1.730 1.00 60.06 187 LEU A O 1
ATOM 1593 N N . ASP A 1 188 ? 7.011 7.685 1.543 1.00 54.78 188 ASP A N 1
ATOM 1594 C CA . ASP A 1 188 ? 6.102 6.665 2.081 1.00 54.78 188 ASP A CA 1
ATOM 1595 C C . ASP A 1 188 ? 6.028 6.692 3.611 1.00 54.78 188 ASP A C 1
ATOM 1597 O O . ASP A 1 188 ? 5.251 5.948 4.211 1.00 54.78 188 ASP A O 1
ATOM 1601 N N . GLN A 1 189 ? 6.850 7.533 4.236 1.00 51.44 189 GLN A N 1
ATOM 1602 C CA . GLN A 1 189 ? 6.931 7.679 5.671 1.00 51.44 189 GLN A CA 1
ATOM 1603 C C . GLN A 1 189 ? 6.386 9.038 6.109 1.00 51.44 189 GLN A C 1
ATOM 1605 O O . GLN A 1 189 ? 5.516 9.062 6.970 1.00 51.44 189 GLN A O 1
ATOM 1610 N N . ALA A 1 190 ? 6.918 10.137 5.577 1.00 45.22 190 ALA A N 1
ATOM 1611 C CA . ALA A 1 190 ? 6.664 11.529 5.952 1.00 45.22 190 ALA A CA 1
ATOM 1612 C C . ALA A 1 190 ? 5.255 12.006 5.565 1.00 45.22 190 ALA A C 1
ATOM 1614 O O . ALA A 1 190 ? 4.583 12.580 6.454 1.00 45.22 190 ALA A O 1
#

Radius of gyration: 17.69 Å; Cα contacts (8 Å, |Δi|>4): 223; chains: 1; bounding box: 37×46×42 Å

Organism: NCBI:txid34285

Nearest PDB structures (foldseek):
  6ts2-assembly1_A  TM=9.870E-01  e=1.637E-25  Thermochaetoides thermophila DSM 1495
  6ts2-assembly4_D  TM=9.848E-01  e=2.131E-25  Thermochaetoides thermophila DSM 1495
  6ts2-assembly3_C  TM=9.845E-01  e=9.093E-25  Thermochaetoides thermophila DSM 1495
  5y7f-assembly1_A  TM=9.737E-01  e=5.052E-24  Thermomyces dupontii
  5h18-assembly1_A  TM=9.815E-01  e=2.018E-23  Thermomyces dupontii

Foldseek 3Di:
DVVLQLVAAPDADEEEAAQVPDDPVVVVCVVVVCVVSVHHYDHWYDDDDPPFDDDPDPQLVVLCVLALCLLPRDDPPDFKDKAAAPPDRDNHHCVCVVPDDPPLAQKAADADDPPDPVCPVVPCCCDDPNVVVCVPPGLRDDRADDFFGPLRIMMGRNVSCVVVVSSVSLRVVCRVQVVDVPGPPPVNTD

Solvent-accessible surface area (backbone atoms only — not comparable to full-atom values): 11530 Å² total; per-residue (Å²): 57,74,69,36,40,61,74,39,38,94,66,94,53,74,49,79,43,60,54,88,79,56,54,70,72,54,65,68,44,48,67,54,50,28,67,75,71,71,40,50,72,48,75,33,72,75,79,82,58,90,87,52,81,78,66,88,51,71,66,58,43,54,28,40,61,71,56,52,39,62,64,72,49,48,64,88,89,54,51,67,49,72,50,69,42,76,88,41,76,48,82,58,45,62,62,59,67,69,68,52,84,60,82,92,45,36,64,46,72,57,66,80,86,76,87,59,71,87,53,55,85,74,44,59,64,74,40,72,71,44,36,68,72,43,69,86,38,58,69,67,61,56,86,80,87,68,51,52,47,63,73,48,42,35,41,34,33,38,54,51,25,48,75,67,43,46,34,60,53,49,44,54,53,44,57,64,45,64,73,42,83,83,43,55,88,46,64,53,25,60

InterPro domains:
  IPR009448 UDP-glucose:Glycoprotein Glucosyltransferase [PTHR11226] (1-189)
  IPR029044 Nucleotide-diphospho-sugar transferases [G3DSA:3.90.550.10] (1-190)
  IPR029044 Nucleotide-diphospho-sugar transferases [SSF53448] (1-189)
  IPR040497 Glucosyltransferase 24, catalytic domain [PF18404] (1-189)

Sequence (190 aa):
MILSVLKNTHRPVKFWFIKNYLSPPFKDVIPHMAREYGFDYELITYRWPTWLHKQTEKQRIIWAYKILFLDVIFPLSLEKVIFVDADQVVRADMGELYDMDIKGRPLAYTPFCDNNKEMDGYRFWRKGFWRDHLQGKPYHIRFVITFQIVSALYVVDLVKFRETAAG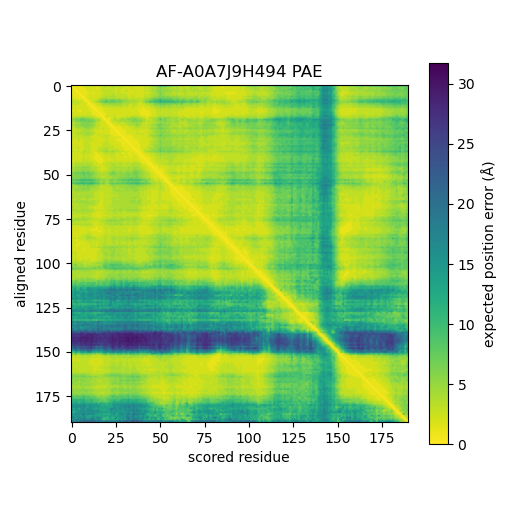DHLRVFYETLSKDPNSLANLDQA

pLDDT: mean 82.55, std 15.18, range [29.98, 96.0]